Protein AF-A0A7V2RQJ9-F1 (afdb_monomer)

Solvent-accessible surface area (backbone atoms only — not comparable to full-atom values): 11603 Å² total; per-residue (Å²): 138,90,69,96,61,57,61,47,63,48,50,45,64,49,68,48,85,66,58,67,57,58,38,50,53,50,49,52,52,30,58,76,58,68,55,86,68,80,63,51,44,87,57,72,57,61,78,51,40,66,42,52,45,52,54,51,51,48,53,75,72,40,86,60,47,27,42,38,31,40,38,39,58,49,56,92,92,55,77,79,72,51,73,67,53,50,51,51,54,48,48,50,52,52,35,50,60,31,70,80,32,94,54,46,85,68,51,63,70,45,82,37,66,54,87,44,100,80,36,76,52,69,69,54,45,51,54,38,28,79,66,50,73,25,42,74,41,69,40,64,53,85,81,32,56,61,60,21,48,31,41,33,53,30,39,33,40,45,42,61,70,69,69,75,73,78,54,64,43,52,50,55,48,35,49,47,52,24,60,74,70,72,36,100,60,70,68,82,33,70,79,76,69,65,39,32,51,29,77,47,105

Structure (mmCIF, N/CA/C/O backbone):
data_AF-A0A7V2RQJ9-F1
#
_entry.id   AF-A0A7V2RQJ9-F1
#
loop_
_atom_site.group_PDB
_atom_site.id
_atom_site.type_symbol
_atom_site.label_atom_id
_atom_site.label_alt_id
_atom_site.label_comp_id
_atom_site.label_asym_id
_atom_site.label_entity_id
_atom_site.label_seq_id
_atom_site.pdbx_PDB_ins_code
_atom_site.Cartn_x
_atom_site.Cartn_y
_atom_site.Cartn_z
_atom_site.occupancy
_atom_site.B_iso_or_equiv
_atom_site.auth_seq_id
_atom_site.auth_comp_id
_atom_site.auth_asym_id
_atom_site.auth_atom_id
_atom_site.pdbx_PDB_model_num
ATOM 1 N N . MET A 1 1 ? 8.210 12.865 8.024 1.00 31.44 1 MET A N 1
ATOM 2 C CA . MET A 1 1 ? 8.355 13.421 9.386 1.00 31.44 1 MET A CA 1
ATOM 3 C C . MET A 1 1 ? 8.456 12.249 10.336 1.00 31.44 1 MET A C 1
ATOM 5 O O . MET A 1 1 ? 7.491 11.505 10.433 1.00 31.44 1 MET A O 1
ATOM 9 N N . TYR A 1 2 ? 9.627 12.045 10.933 1.00 35.34 2 TYR A N 1
ATOM 10 C CA . TYR A 1 2 ? 9.862 11.001 11.927 1.00 35.34 2 TYR A CA 1
ATOM 11 C C . TYR A 1 2 ? 9.973 11.675 13.292 1.00 35.34 2 TYR A C 1
ATOM 13 O O . TYR A 1 2 ? 10.980 12.313 13.578 1.00 35.34 2 TYR A O 1
ATOM 21 N N . GLY A 1 3 ? 8.917 11.568 14.090 1.00 37.75 3 GLY A N 1
ATOM 22 C CA . GLY A 1 3 ? 8.965 11.736 15.540 1.00 37.75 3 GLY A CA 1
ATOM 23 C C . GLY A 1 3 ? 8.676 10.374 16.159 1.00 37.75 3 GLY A C 1
ATOM 24 O O . GLY A 1 3 ? 7.897 9.642 15.563 1.00 37.75 3 GLY A O 1
ATOM 25 N N . GLU A 1 4 ? 9.370 10.031 17.248 1.00 49.97 4 GLU A N 1
ATOM 26 C CA . GLU A 1 4 ? 9.067 9.030 18.303 1.00 49.97 4 GLU A CA 1
ATOM 27 C C . GLU A 1 4 ? 8.329 7.714 17.959 1.00 49.97 4 GLU A C 1
ATOM 29 O O . GLU A 1 4 ? 7.813 7.023 18.838 1.00 49.97 4 GLU A O 1
ATOM 34 N N . ASP A 1 5 ? 8.283 7.310 16.696 1.00 54.50 5 ASP A N 1
ATOM 35 C CA . ASP A 1 5 ? 7.493 6.173 16.263 1.00 54.50 5 ASP A CA 1
ATOM 36 C C . ASP A 1 5 ? 8.223 4.877 16.627 1.00 54.50 5 ASP A C 1
ATOM 38 O O . ASP A 1 5 ? 9.270 4.535 16.070 1.00 54.50 5 ASP A O 1
ATOM 42 N N . LYS A 1 6 ? 7.628 4.123 17.559 1.00 66.00 6 LYS A N 1
ATOM 43 C CA . LYS A 1 6 ? 8.101 2.808 18.043 1.00 66.00 6 LYS A CA 1
ATOM 44 C C . LYS A 1 6 ? 8.183 1.745 16.932 1.00 66.00 6 LYS A C 1
ATOM 46 O O . LYS A 1 6 ? 8.753 0.668 17.122 1.00 66.00 6 LYS A O 1
ATOM 51 N N . VAL A 1 7 ? 7.551 2.009 15.787 1.00 74.25 7 VAL A N 1
ATOM 52 C CA . VAL A 1 7 ? 7.407 1.071 14.673 1.00 74.25 7 VAL A CA 1
ATOM 53 C C . VAL A 1 7 ? 7.456 1.807 13.338 1.00 74.25 7 VAL A C 1
ATOM 55 O O . VAL A 1 7 ? 6.720 2.766 13.109 1.00 74.25 7 VAL A O 1
ATOM 58 N N . PHE A 1 8 ? 8.265 1.279 12.427 1.00 75.50 8 PHE A N 1
ATOM 59 C CA . PHE A 1 8 ? 8.275 1.621 11.014 1.00 75.50 8 PHE A CA 1
ATOM 60 C C . PHE A 1 8 ? 7.691 0.456 10.207 1.00 75.50 8 PHE A C 1
ATOM 62 O O . PHE A 1 8 ? 7.966 -0.700 10.514 1.00 75.50 8 PHE A O 1
ATOM 69 N N . VAL A 1 9 ? 6.865 0.733 9.198 1.00 79.94 9 VAL A N 1
ATOM 70 C CA . VAL A 1 9 ? 6.273 -0.307 8.342 1.00 79.94 9 VAL A CA 1
ATOM 71 C C . VAL A 1 9 ? 6.581 0.017 6.892 1.00 79.94 9 VAL A C 1
ATOM 73 O O . VAL A 1 9 ? 6.321 1.128 6.431 1.00 79.94 9 VAL A O 1
ATOM 76 N N . LEU A 1 10 ? 7.122 -0.968 6.187 1.00 80.75 10 LEU A N 1
ATOM 77 C CA . LEU A 1 10 ? 7.231 -0.982 4.737 1.00 80.75 10 LEU A CA 1
ATOM 78 C C . LEU A 1 10 ? 6.117 -1.867 4.198 1.00 80.75 10 LEU A C 1
ATOM 80 O O . LEU A 1 10 ? 5.960 -2.981 4.680 1.00 80.75 10 LEU A O 1
ATOM 84 N N . GLY A 1 11 ? 5.337 -1.384 3.240 1.00 82.12 11 GLY A N 1
ATOM 85 C CA . GLY A 1 11 ? 4.300 -2.175 2.590 1.00 82.12 11 GLY A CA 1
ATOM 86 C C . GLY A 1 11 ? 4.438 -2.111 1.080 1.00 82.12 11 GLY A C 1
ATOM 87 O O . GLY A 1 11 ? 4.871 -1.100 0.525 1.00 82.12 11 GLY A O 1
ATOM 88 N N . PHE A 1 12 ? 4.082 -3.215 0.444 1.00 83.38 12 PHE A N 1
ATOM 89 C CA . PHE A 1 12 ? 4.303 -3.498 -0.961 1.00 83.38 12 PHE A CA 1
ATOM 90 C C . PHE A 1 12 ? 3.032 -4.132 -1.498 1.00 83.38 12 PHE A C 1
ATOM 92 O O . PHE A 1 12 ? 2.553 -5.120 -0.950 1.00 83.38 12 PHE A O 1
ATOM 99 N N . LEU A 1 13 ? 2.480 -3.540 -2.549 1.00 87.62 13 LEU A N 1
ATOM 100 C CA . LEU A 1 13 ? 1.378 -4.121 -3.296 1.00 87.62 13 LEU A CA 1
ATOM 101 C C . LEU A 1 13 ? 1.958 -4.627 -4.613 1.00 87.62 13 LEU A C 1
ATOM 103 O O . LEU A 1 13 ? 2.399 -3.827 -5.436 1.00 87.62 13 LEU A O 1
ATOM 107 N N . ILE A 1 14 ? 2.017 -5.943 -4.763 1.00 85.31 14 ILE A N 1
ATOM 108 C CA . ILE A 1 14 ? 2.375 -6.606 -6.011 1.00 85.31 14 ILE A CA 1
ATOM 109 C C . ILE A 1 14 ? 1.089 -6.716 -6.821 1.00 85.31 14 ILE A C 1
ATOM 111 O O . ILE A 1 14 ? 0.042 -7.087 -6.288 1.00 85.31 14 ILE A O 1
ATOM 115 N N . VAL A 1 15 ? 1.178 -6.338 -8.089 1.00 87.44 15 VAL A N 1
ATOM 116 C CA . VAL A 1 15 ? 0.041 -6.243 -8.997 1.00 87.44 15 VAL A CA 1
ATOM 117 C C . VAL A 1 15 ? 0.394 -7.027 -10.245 1.00 87.44 15 VAL A C 1
ATOM 119 O O . VAL A 1 15 ? 1.378 -6.713 -10.917 1.00 87.44 15 VAL A O 1
ATOM 122 N N . GLU A 1 16 ? -0.383 -8.060 -10.532 1.00 84.75 16 GLU A N 1
ATOM 123 C CA . GLU A 1 16 ? -0.264 -8.812 -11.772 1.00 84.75 16 GLU A CA 1
ATOM 124 C C . GLU A 1 16 ? -0.772 -7.978 -12.953 1.00 84.75 16 GLU A C 1
ATOM 126 O O . GLU A 1 16 ? -1.621 -7.095 -12.823 1.00 84.75 16 GLU A O 1
ATOM 131 N N . SER A 1 17 ? -0.203 -8.220 -14.132 1.00 80.25 17 SER A N 1
ATOM 132 C CA . SER A 1 17 ? -0.616 -7.502 -15.338 1.00 80.25 17 SER A CA 1
ATOM 133 C C . SER A 1 17 ? -1.997 -7.975 -15.818 1.00 80.25 17 SER A C 1
ATOM 135 O O . SER A 1 17 ? -2.273 -9.173 -15.753 1.00 80.25 17 SER A O 1
ATOM 137 N N . PRO A 1 18 ? -2.842 -7.080 -16.373 1.00 88.75 18 PRO A N 1
ATOM 138 C CA . PRO A 1 18 ? -2.558 -5.673 -16.683 1.00 88.75 18 PRO A CA 1
ATOM 139 C C . PRO A 1 18 ? -2.850 -4.705 -15.520 1.00 88.75 18 PRO A C 1
ATOM 141 O O . PRO A 1 18 ? -3.970 -4.625 -15.009 1.00 88.75 18 PRO A O 1
ATOM 144 N N . VAL A 1 19 ? -1.857 -3.881 -15.170 1.00 89.50 19 VAL A N 1
ATOM 145 C CA . VAL A 1 19 ? -1.925 -2.905 -14.064 1.00 89.50 19 VAL A CA 1
ATOM 146 C C . VAL A 1 19 ? -3.009 -1.845 -14.305 1.00 89.50 19 VAL A C 1
ATOM 148 O O . VAL A 1 19 ? -3.707 -1.426 -13.378 1.00 89.50 19 VAL A O 1
ATOM 151 N N . GLU A 1 20 ? -3.207 -1.442 -15.561 1.00 93.62 20 GLU A N 1
ATOM 152 C CA . GLU A 1 20 ? -4.151 -0.399 -15.974 1.00 93.62 20 GLU A CA 1
ATOM 153 C C . GLU A 1 20 ? -5.601 -0.775 -15.672 1.00 93.62 20 GLU A C 1
ATOM 155 O O . GLU A 1 20 ? -6.430 0.106 -15.429 1.00 93.62 20 GLU A O 1
ATOM 160 N N . LYS A 1 21 ? -5.919 -2.075 -15.676 1.00 94.56 21 LYS A N 1
ATOM 161 C CA . LYS A 1 21 ? -7.246 -2.561 -15.295 1.00 94.56 21 LYS A CA 1
ATOM 162 C C . LYS A 1 21 ? -7.522 -2.222 -13.833 1.00 94.56 21 LYS A C 1
ATOM 164 O O . LYS A 1 21 ? -8.539 -1.603 -13.535 1.00 94.56 21 LYS A O 1
ATOM 169 N N . HIS A 1 22 ? -6.589 -2.540 -12.935 1.00 94.62 22 HIS A N 1
ATOM 170 C CA . HIS A 1 22 ? -6.784 -2.284 -11.512 1.00 94.62 22 HIS A CA 1
ATOM 171 C C . HIS A 1 22 ? -6.825 -0.786 -11.177 1.00 94.62 22 HIS A C 1
ATOM 173 O O . HIS A 1 22 ? -7.576 -0.375 -10.292 1.00 94.62 22 HIS A O 1
ATOM 179 N N . GLU A 1 23 ? -6.066 0.041 -11.901 1.00 95.38 23 GLU A N 1
ATOM 180 C CA . GLU A 1 23 ? -6.167 1.501 -11.788 1.00 95.38 23 GLU A CA 1
ATOM 181 C C . GLU A 1 23 ? -7.556 2.019 -12.191 1.00 95.38 23 GLU A C 1
ATOM 183 O O . GLU A 1 23 ? -8.137 2.839 -11.472 1.00 95.38 23 GLU A O 1
ATOM 188 N N . LYS A 1 24 ? -8.113 1.521 -13.305 1.00 96.06 24 LYS A N 1
ATOM 189 C CA . LYS A 1 24 ? -9.459 1.884 -13.779 1.00 96.06 24 LYS A CA 1
ATOM 190 C C . LYS A 1 24 ? -10.551 1.440 -12.811 1.00 96.06 24 LYS A C 1
ATOM 192 O O . LYS A 1 24 ? -11.420 2.244 -12.482 1.00 96.06 24 LYS A O 1
ATOM 197 N N . ASP A 1 25 ? -10.480 0.211 -12.311 1.00 96.38 25 ASP A N 1
ATOM 198 C CA . ASP A 1 25 ? -11.477 -0.329 -11.382 1.00 96.38 25 ASP A CA 1
ATOM 199 C C . ASP A 1 25 ? -11.505 0.479 -10.073 1.00 96.38 25 ASP A C 1
ATOM 201 O O . ASP A 1 25 ? -12.566 0.908 -9.613 1.00 96.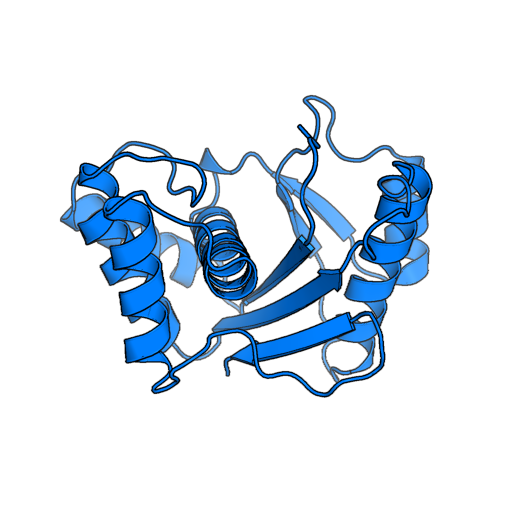38 25 ASP A O 1
ATOM 205 N N . LEU A 1 26 ? -10.336 0.808 -9.512 1.00 96.12 26 LEU A N 1
ATOM 206 C CA . LEU A 1 26 ? -10.248 1.671 -8.329 1.00 96.12 26 LEU A CA 1
ATOM 207 C C . LEU A 1 26 ? -10.727 3.106 -8.601 1.00 96.12 26 LEU A C 1
ATOM 209 O O . LEU A 1 26 ? -11.340 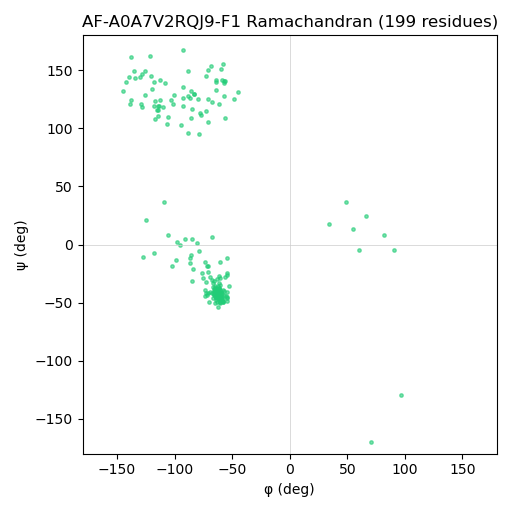3.723 -7.723 1.00 96.12 26 LEU A O 1
ATOM 213 N N . ALA A 1 27 ? -10.482 3.646 -9.798 1.00 95.75 27 ALA A N 1
ATOM 214 C CA . ALA A 1 27 ? -11.012 4.947 -10.204 1.00 95.75 27 ALA A CA 1
ATOM 215 C C . ALA A 1 27 ? -12.548 4.930 -10.324 1.00 95.75 27 ALA A C 1
ATOM 217 O O . ALA A 1 27 ? -13.206 5.878 -9.894 1.00 95.75 27 ALA A O 1
ATOM 218 N N . GLN A 1 28 ? -13.135 3.844 -10.831 1.00 96.69 28 GLN A N 1
ATOM 219 C CA . GLN A 1 28 ? -14.587 3.679 -10.913 1.00 96.69 28 GLN A CA 1
ATOM 220 C C . GLN A 1 28 ? -15.226 3.593 -9.521 1.00 96.69 28 GLN A C 1
ATOM 222 O O . GLN A 1 28 ? -16.230 4.261 -9.246 1.00 96.69 28 GLN A O 1
ATOM 227 N N . ILE A 1 29 ? -14.614 2.834 -8.605 1.00 96.38 29 ILE A N 1
ATOM 228 C CA . ILE A 1 29 ? -15.039 2.775 -7.200 1.00 96.38 29 ILE A CA 1
ATOM 229 C C . ILE A 1 29 ? -14.996 4.181 -6.592 1.00 96.38 29 ILE A C 1
ATOM 231 O O . ILE A 1 29 ? -15.978 4.642 -6.016 1.00 96.38 29 ILE A O 1
ATOM 235 N N . ARG A 1 30 ? -13.890 4.912 -6.766 1.00 94.88 30 ARG A N 1
ATOM 236 C CA . ARG A 1 30 ? -13.752 6.290 -6.274 1.00 94.88 30 ARG A CA 1
ATOM 237 C C . ARG A 1 30 ? -14.878 7.202 -6.762 1.00 94.88 30 ARG A C 1
ATOM 239 O O . ARG A 1 30 ? -15.435 7.950 -5.956 1.00 94.88 30 ARG A O 1
ATOM 246 N N . SER A 1 31 ? -15.198 7.138 -8.054 1.00 94.31 31 SER A N 1
ATOM 247 C CA . SER A 1 31 ? -16.273 7.922 -8.671 1.00 94.31 31 SER A CA 1
ATOM 248 C C . SER A 1 31 ? -17.639 7.585 -8.075 1.00 94.31 31 SER A C 1
ATOM 250 O O . SER A 1 31 ? -18.399 8.496 -7.758 1.00 94.31 31 SER A O 1
ATOM 252 N N . THR A 1 32 ? -17.909 6.302 -7.816 1.00 96.38 32 THR A N 1
ATOM 253 C CA . THR A 1 32 ? -19.145 5.827 -7.161 1.00 96.38 32 THR A CA 1
ATOM 254 C C . THR A 1 32 ? -19.342 6.469 -5.784 1.00 96.38 32 THR A C 1
ATOM 256 O O . THR A 1 32 ? -20.448 6.864 -5.429 1.00 96.38 32 THR A O 1
ATOM 259 N N . TYR A 1 33 ? -18.259 6.637 -5.020 1.00 94.38 33 TYR A N 1
ATOM 260 C CA . TYR A 1 33 ? -18.289 7.279 -3.700 1.00 94.38 33 TYR A CA 1
ATOM 261 C C . TYR A 1 33 ? -18.039 8.798 -3.737 1.00 94.38 33 TYR A C 1
ATOM 263 O O . TYR A 1 33 ? -17.937 9.419 -2.679 1.00 94.38 33 TYR A O 1
ATOM 271 N N . ASN A 1 34 ? -17.919 9.405 -4.927 1.00 93.06 34 ASN A N 1
ATOM 272 C CA . ASN A 1 34 ? -17.646 10.832 -5.149 1.00 93.06 34 ASN A CA 1
ATOM 273 C C . ASN A 1 34 ? -16.466 11.383 -4.312 1.00 93.06 34 ASN A C 1
ATOM 275 O O . ASN A 1 34 ? -16.483 12.522 -3.836 1.00 93.06 34 ASN A O 1
ATOM 279 N N . TYR A 1 35 ? -15.421 10.574 -4.107 1.00 91.62 35 TYR A N 1
ATOM 280 C CA . TYR A 1 35 ? -14.278 10.959 -3.275 1.00 91.62 35 TYR A CA 1
ATOM 281 C C . TYR A 1 35 ? -13.141 11.562 -4.110 1.00 91.62 35 TYR A C 1
ATOM 283 O O . TYR A 1 35 ? -12.360 10.863 -4.760 1.00 91.62 35 TYR A O 1
ATOM 291 N N . ARG A 1 36 ? -13.017 12.891 -4.072 1.00 87.94 36 ARG A N 1
ATOM 292 C CA . ARG A 1 36 ? -12.098 13.647 -4.947 1.00 87.94 36 ARG A CA 1
ATOM 293 C C . ARG A 1 36 ? -10.675 13.794 -4.415 1.00 87.94 36 ARG A C 1
ATOM 295 O O . ARG A 1 36 ? -9.780 14.164 -5.166 1.00 87.94 36 ARG A O 1
ATOM 302 N N . THR A 1 37 ? -10.453 13.548 -3.128 1.00 89.69 37 THR A N 1
ATOM 303 C CA . THR A 1 37 ? -9.151 13.807 -2.496 1.00 89.69 37 THR A CA 1
ATOM 304 C C . THR A 1 37 ? -8.261 12.564 -2.530 1.00 89.69 37 THR A C 1
ATOM 306 O O . THR A 1 37 ? -8.710 11.460 -2.834 1.00 89.69 37 THR A O 1
ATOM 309 N N . GLN A 1 38 ? -6.972 12.701 -2.230 1.00 90.25 38 GLN A N 1
ATOM 310 C CA . GLN A 1 38 ? -6.087 11.542 -2.163 1.00 90.25 38 GLN A CA 1
ATOM 311 C C . GLN A 1 38 ? -6.507 10.591 -1.024 1.00 90.25 38 GLN A C 1
ATOM 313 O O . GLN A 1 38 ? -6.711 10.995 0.124 1.00 90.25 38 GLN A O 1
ATOM 318 N N . LEU A 1 39 ? -6.584 9.296 -1.324 1.00 89.25 39 LEU A N 1
ATOM 319 C CA . LEU A 1 39 ? -6.707 8.244 -0.330 1.00 89.25 39 LEU A CA 1
ATOM 320 C C . LEU A 1 39 ? -5.340 8.016 0.315 1.00 89.25 39 LEU A C 1
ATOM 322 O O . LEU A 1 39 ? -4.376 7.564 -0.299 1.00 89.25 39 LEU A O 1
ATOM 326 N N . THR A 1 40 ? -5.257 8.384 1.586 1.00 88.31 40 THR A N 1
ATOM 327 C CA . THR A 1 40 ? -4.096 8.115 2.427 1.00 88.31 40 THR A CA 1
ATOM 328 C C . THR A 1 40 ? -4.549 7.705 3.814 1.00 88.31 40 THR A C 1
ATOM 330 O O . THR A 1 40 ? -5.530 8.231 4.365 1.00 88.31 40 THR A O 1
ATOM 333 N N . TYR A 1 41 ? -3.805 6.786 4.425 1.00 85.75 41 TYR A N 1
ATOM 334 C CA . TYR A 1 41 ? -4.062 6.405 5.806 1.00 85.75 41 TYR A CA 1
ATOM 335 C C . TYR A 1 41 ? -3.892 7.589 6.771 1.00 85.75 41 TYR A C 1
ATOM 337 O O . TYR A 1 41 ? -4.646 7.701 7.740 1.00 85.75 41 TYR A O 1
ATOM 345 N N . ARG A 1 42 ? -2.960 8.520 6.495 1.00 85.12 42 ARG A N 1
ATOM 346 C CA . ARG A 1 42 ? -2.657 9.650 7.394 1.00 85.12 42 ARG A CA 1
ATOM 347 C C . ARG A 1 42 ? -3.863 10.556 7.634 1.00 85.12 42 ARG A C 1
ATOM 349 O O . ARG A 1 42 ? -4.011 11.041 8.758 1.00 85.12 42 ARG A O 1
ATOM 356 N N . SER A 1 43 ? -4.707 10.740 6.618 1.00 86.31 43 SER A N 1
ATOM 357 C CA . SER A 1 43 ? -5.903 11.585 6.682 1.00 86.31 43 SER A CA 1
ATOM 358 C C . SER A 1 43 ? -6.840 11.142 7.815 1.00 86.31 43 SER A C 1
ATOM 360 O O . SER A 1 43 ? -7.006 9.947 8.061 1.00 86.31 43 SER A O 1
ATOM 362 N N . SER A 1 44 ? -7.449 12.085 8.523 1.00 88.19 44 SER A N 1
ATOM 363 C CA . SER A 1 44 ? -8.514 11.839 9.508 1.00 88.19 44 SER A CA 1
ATOM 364 C C . SER A 1 44 ? -9.915 12.060 8.931 1.00 88.19 44 SER A C 1
ATOM 366 O O . SER A 1 44 ? -10.894 11.924 9.663 1.00 88.19 44 SER A O 1
ATOM 368 N N . ASP A 1 45 ? -10.011 12.384 7.640 1.00 89.69 45 ASP A N 1
ATOM 369 C CA . ASP A 1 45 ? -11.270 12.656 6.955 1.00 89.69 45 ASP A CA 1
ATOM 370 C C . ASP A 1 45 ? -12.238 11.469 7.079 1.00 89.69 45 ASP A C 1
ATOM 372 O O . ASP A 1 45 ? -11.879 10.326 6.791 1.00 89.69 45 ASP A O 1
ATOM 376 N N . ARG A 1 46 ? -13.463 11.741 7.534 1.00 91.06 46 ARG A N 1
ATOM 377 C CA . ARG A 1 46 ? -14.537 10.746 7.641 1.00 91.06 46 ARG A CA 1
ATOM 378 C C . ARG A 1 46 ? -15.143 10.397 6.281 1.00 91.06 46 ARG A C 1
ATOM 380 O O . ARG A 1 46 ? -15.578 9.266 6.094 1.00 91.06 46 ARG A O 1
ATOM 387 N N . PHE A 1 47 ? -15.126 11.325 5.324 1.00 91.19 47 PHE A N 1
ATOM 388 C CA . PHE A 1 47 ? -15.691 11.122 3.987 1.00 91.19 47 PHE A CA 1
ATOM 389 C C . PHE A 1 47 ? -14.864 10.148 3.145 1.00 91.19 47 PHE A C 1
ATOM 391 O O . PHE A 1 47 ? -15.382 9.549 2.209 1.00 91.19 47 PHE A O 1
ATOM 398 N N . LYS A 1 48 ? -13.606 9.902 3.526 1.00 92.56 48 LYS A N 1
ATOM 399 C CA . LYS A 1 48 ? -12.774 8.867 2.903 1.00 92.56 48 LYS A CA 1
ATOM 400 C C . LYS A 1 48 ? -13.218 7.444 3.240 1.00 92.56 48 LYS A C 1
ATOM 402 O O . LYS A 1 48 ? -12.841 6.519 2.531 1.00 92.56 48 LYS A O 1
ATOM 407 N N . VAL A 1 49 ? -13.930 7.241 4.355 1.00 94.56 49 VAL A N 1
ATOM 408 C CA . VAL A 1 49 ? -14.164 5.903 4.927 1.00 94.56 49 VAL A CA 1
ATOM 409 C C . VAL A 1 49 ? -14.942 4.988 3.974 1.00 94.56 49 VAL A C 1
ATOM 411 O O . VAL A 1 49 ? -14.481 3.864 3.787 1.00 94.56 49 VAL A O 1
ATOM 414 N N . PRO A 1 50 ? -16.049 5.418 3.333 1.00 95.44 50 PRO A N 1
ATOM 415 C CA . PRO A 1 50 ? -16.770 4.570 2.382 1.00 95.44 50 PRO A CA 1
ATOM 416 C C . PRO A 1 50 ? -15.887 4.114 1.216 1.00 95.44 50 PRO A C 1
ATOM 418 O O . PRO A 1 50 ? -15.785 2.917 0.957 1.00 95.44 50 PRO A O 1
ATOM 421 N N . PHE A 1 51 ? -15.158 5.048 0.592 1.00 95.62 51 PHE A N 1
ATOM 422 C CA . PHE A 1 51 ? -14.226 4.725 -0.488 1.00 95.62 51 PHE A CA 1
ATOM 423 C C . PHE A 1 51 ? -13.107 3.784 -0.021 1.00 95.62 51 PHE A C 1
ATOM 425 O O . PHE A 1 51 ? -12.816 2.791 -0.681 1.00 95.62 51 PHE A O 1
ATOM 432 N N . ALA A 1 52 ? -12.503 4.060 1.138 1.00 96.06 52 ALA A N 1
ATOM 433 C CA . ALA A 1 52 ? -11.450 3.227 1.706 1.00 96.06 52 ALA A CA 1
ATOM 434 C C . ALA A 1 52 ? -11.931 1.789 1.946 1.00 96.06 52 ALA A C 1
ATOM 436 O O . ALA A 1 52 ? -11.210 0.849 1.629 1.00 96.06 52 ALA A O 1
ATOM 437 N N . LYS A 1 53 ? -13.148 1.608 2.474 1.00 95.88 53 LYS A N 1
ATOM 438 C CA . LYS A 1 53 ? -13.727 0.277 2.688 1.00 95.88 53 LYS A CA 1
ATOM 439 C C . LYS A 1 53 ? -13.947 -0.467 1.375 1.00 95.88 53 LYS A C 1
ATOM 441 O O . LYS A 1 53 ? -13.524 -1.611 1.272 1.00 95.88 53 LYS A O 1
ATOM 446 N N . ALA A 1 54 ? -14.516 0.192 0.369 1.00 96.31 54 ALA A N 1
ATOM 447 C CA . ALA A 1 54 ? -14.734 -0.416 -0.940 1.00 96.31 54 ALA A CA 1
ATOM 448 C C . ALA A 1 54 ? -13.420 -0.770 -1.655 1.00 96.31 54 ALA A C 1
ATOM 450 O O . ALA A 1 54 ? -13.310 -1.836 -2.252 1.00 96.31 54 ALA A O 1
ATOM 451 N N . ALA A 1 55 ? -12.392 0.076 -1.543 1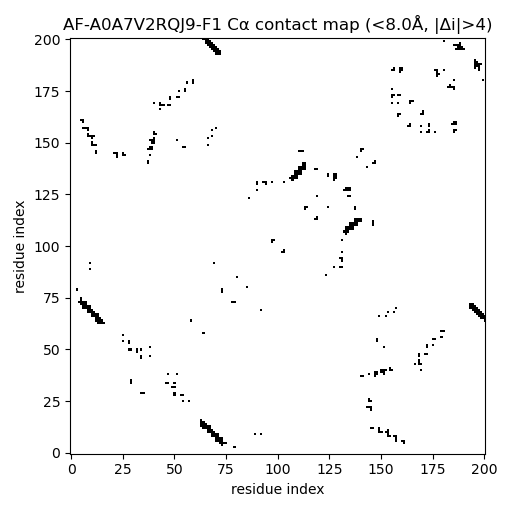.00 95.81 55 ALA A N 1
ATOM 452 C CA . ALA A 1 55 ? -11.063 -0.218 -2.078 1.00 95.81 55 ALA A CA 1
ATOM 453 C C . ALA A 1 55 ? -10.409 -1.426 -1.378 1.00 95.81 55 ALA A C 1
ATOM 455 O O . ALA A 1 55 ? -9.758 -2.239 -2.032 1.00 95.81 55 ALA A O 1
ATOM 456 N N . LEU A 1 56 ? -10.605 -1.574 -0.061 1.00 94.50 56 LEU A N 1
ATOM 457 C CA . LEU A 1 56 ? -10.166 -2.764 0.673 1.00 94.50 56 LEU A CA 1
ATOM 458 C C . LEU A 1 56 ? -10.958 -4.010 0.263 1.00 94.50 56 LEU A C 1
ATOM 460 O O . LEU A 1 56 ? -10.366 -5.062 0.079 1.00 94.50 56 LEU A O 1
ATOM 464 N N . GLU A 1 57 ? -12.274 -3.914 0.088 1.00 93.25 57 GLU A N 1
ATOM 465 C CA . GLU A 1 57 ? -13.080 -5.039 -0.404 1.00 93.25 57 GLU A CA 1
ATOM 466 C C . GLU A 1 57 ? -12.662 -5.479 -1.804 1.00 93.25 57 GLU A C 1
ATOM 468 O O . GLU A 1 57 ? -12.566 -6.676 -2.061 1.00 93.25 57 GLU A O 1
ATOM 473 N N . TYR A 1 58 ? -12.377 -4.522 -2.687 1.00 94.31 58 TYR A N 1
ATOM 474 C CA . TYR A 1 58 ? -11.821 -4.795 -4.004 1.00 94.31 58 TYR A CA 1
ATOM 475 C C . TYR A 1 58 ? -10.497 -5.556 -3.897 1.00 94.31 58 TYR A C 1
ATOM 477 O O . TYR A 1 58 ? -10.366 -6.608 -4.516 1.00 94.31 58 TYR A O 1
ATOM 485 N N . PHE A 1 59 ? -9.563 -5.094 -3.057 1.00 93.00 59 PHE A N 1
ATOM 486 C CA . PHE A 1 59 ? -8.311 -5.809 -2.787 1.00 93.00 59 PHE A CA 1
ATOM 487 C C . PHE A 1 59 ? -8.554 -7.253 -2.322 1.00 93.00 59 PHE A C 1
ATOM 489 O O . PHE A 1 59 ? -7.929 -8.174 -2.825 1.00 93.00 59 PHE A O 1
ATOM 496 N N . MET A 1 60 ? -9.500 -7.463 -1.405 1.00 87.88 60 MET A N 1
ATOM 497 C CA . MET A 1 60 ? -9.791 -8.789 -0.850 1.00 87.88 60 MET A CA 1
ATOM 498 C C . MET A 1 60 ? -10.447 -9.756 -1.851 1.00 87.88 60 MET A C 1
ATOM 500 O O . MET A 1 60 ? -10.317 -10.970 -1.696 1.00 87.88 60 MET A O 1
ATOM 504 N N . LYS A 1 61 ? -11.193 -9.234 -2.833 1.00 87.94 61 LYS A N 1
ATOM 505 C CA . LYS A 1 61 ? -11.971 -10.024 -3.806 1.00 87.94 61 LYS A CA 1
ATOM 506 C C . LYS A 1 61 ? -11.270 -10.209 -5.153 1.00 87.94 61 LYS A C 1
ATOM 508 O O . LYS A 1 61 ? -11.746 -11.004 -5.956 1.00 87.94 61 LYS A O 1
ATOM 513 N N . THR A 1 62 ? -10.206 -9.458 -5.419 1.00 86.88 62 THR A N 1
ATOM 514 C CA . THR A 1 62 ? -9.551 -9.423 -6.730 1.00 86.88 62 THR A CA 1
ATOM 515 C C . THR A 1 62 ? -8.297 -10.277 -6.718 1.00 86.88 62 THR A C 1
ATOM 517 O O . THR A 1 62 ? -7.373 -10.015 -5.950 1.00 86.88 62 THR A O 1
ATOM 520 N N . ASP A 1 63 ? -8.255 -11.272 -7.599 1.00 83.62 63 ASP A N 1
ATOM 521 C CA . ASP A 1 63 ? -7.045 -12.052 -7.842 1.00 83.62 63 ASP A CA 1
ATOM 522 C C . ASP A 1 63 ? -5.970 -11.192 -8.533 1.00 83.62 63 ASP A C 1
ATOM 524 O O . ASP A 1 63 ? -6.278 -10.199 -9.201 1.00 83.62 63 ASP A O 1
ATOM 528 N N . GLY A 1 64 ? -4.699 -11.550 -8.345 1.00 82.31 64 GLY A N 1
ATOM 529 C CA . GLY A 1 64 ? -3.559 -10.811 -8.898 1.00 82.31 64 GLY A CA 1
ATOM 530 C C . GLY A 1 64 ? -3.121 -9.584 -8.086 1.00 82.31 64 GLY A C 1
ATOM 531 O O . GLY A 1 64 ? -2.261 -8.826 -8.533 1.00 82.31 64 GLY A O 1
ATOM 532 N N . LEU A 1 65 ? -3.676 -9.379 -6.886 1.00 86.06 65 LEU A N 1
ATOM 533 C CA . LEU A 1 65 ? -3.214 -8.373 -5.927 1.00 86.06 65 LEU A CA 1
ATOM 534 C C . LEU A 1 65 ? -2.663 -9.049 -4.673 1.00 86.06 65 LEU A C 1
ATOM 536 O O . LEU A 1 65 ? -3.416 -9.637 -3.904 1.00 86.06 65 LEU A O 1
ATOM 540 N N . VAL A 1 66 ? -1.365 -8.880 -4.431 1.00 84.75 66 VAL A N 1
ATOM 541 C CA . VAL A 1 66 ? -0.685 -9.432 -3.252 1.00 84.75 66 VAL A CA 1
ATOM 542 C C . VAL A 1 66 ? -0.147 -8.294 -2.413 1.00 84.75 66 VAL A C 1
ATOM 544 O O . VAL A 1 66 ? 0.650 -7.484 -2.890 1.00 84.75 66 VAL A O 1
ATOM 547 N N . PHE A 1 67 ? -0.537 -8.224 -1.141 1.00 85.94 67 PHE A N 1
ATOM 548 C CA . PHE A 1 67 ? 0.060 -7.256 -0.226 1.00 85.94 67 PHE A CA 1
ATOM 549 C C . PHE A 1 67 ? 1.063 -7.932 0.693 1.00 85.94 67 PHE A C 1
ATOM 551 O O . PHE A 1 67 ? 0.725 -8.844 1.448 1.00 85.94 67 PHE A O 1
ATOM 558 N N . VAL A 1 68 ? 2.292 -7.425 0.682 1.00 80.12 68 VAL A N 1
ATOM 559 C CA . VAL A 1 68 ? 3.328 -7.823 1.626 1.00 80.12 68 VAL A CA 1
ATOM 560 C C . VAL A 1 68 ? 3.743 -6.622 2.453 1.00 80.12 68 VAL A C 1
ATOM 562 O O . VAL A 1 68 ? 3.876 -5.516 1.940 1.00 80.12 68 VAL A O 1
ATOM 565 N N . SER A 1 69 ? 3.976 -6.807 3.746 1.00 80.19 69 SER A N 1
ATOM 566 C CA . SER A 1 69 ? 4.565 -5.759 4.574 1.00 80.19 69 SER A CA 1
ATOM 567 C C . SER A 1 69 ? 5.654 -6.284 5.483 1.00 80.19 69 SER A C 1
ATOM 569 O O . SER A 1 69 ? 5.609 -7.428 5.921 1.00 80.19 69 SER A O 1
ATOM 571 N N . GLN A 1 70 ? 6.620 -5.416 5.767 1.00 77.62 70 GLN A N 1
ATOM 572 C CA . GLN A 1 70 ? 7.680 -5.629 6.729 1.00 77.62 70 GLN A CA 1
ATOM 573 C C . GLN A 1 70 ? 7.584 -4.595 7.848 1.00 77.62 70 GLN A C 1
ATOM 575 O O . GLN A 1 70 ? 7.720 -3.389 7.625 1.00 77.62 70 GLN A O 1
ATOM 580 N N . ILE A 1 71 ? 7.389 -5.073 9.072 1.00 77.31 71 ILE A N 1
ATOM 581 C CA . ILE A 1 71 ? 7.379 -4.239 10.276 1.00 77.31 71 ILE A CA 1
ATOM 582 C C . ILE A 1 71 ? 8.788 -4.211 10.869 1.00 77.31 71 ILE A C 1
ATOM 584 O O . ILE A 1 71 ? 9.350 -5.265 11.148 1.00 77.31 71 ILE A O 1
ATOM 588 N N . ILE A 1 72 ? 9.332 -3.016 11.092 1.00 74.25 72 ILE A N 1
ATOM 589 C CA . ILE A 1 72 ? 10.640 -2.759 11.696 1.00 74.25 72 ILE A CA 1
ATOM 590 C C . ILE A 1 72 ? 10.417 -2.060 13.041 1.00 74.25 72 ILE A C 1
ATOM 592 O O . ILE A 1 72 ? 9.983 -0.908 13.099 1.00 74.25 72 ILE A O 1
ATOM 596 N N . SER A 1 73 ? 10.702 -2.757 14.141 1.00 70.12 73 SER A N 1
ATOM 597 C CA . SER A 1 73 ? 10.586 -2.188 15.490 1.00 70.12 73 SER A CA 1
ATOM 598 C C . SER A 1 73 ? 11.834 -1.394 15.875 1.00 70.12 73 SER A C 1
ATOM 600 O O . SER A 1 73 ? 12.955 -1.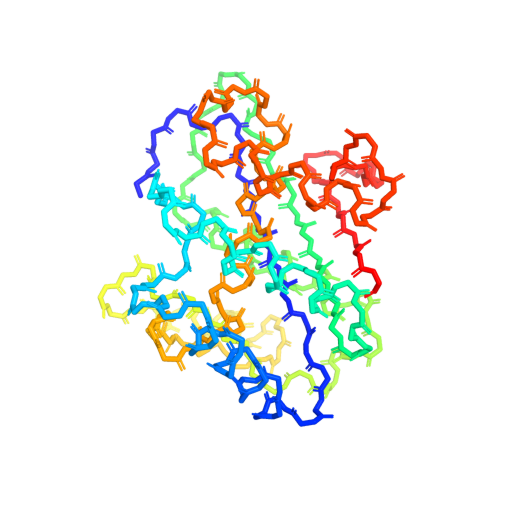909 15.823 1.00 70.12 73 SER A O 1
ATOM 602 N N . THR A 1 74 ? 11.643 -0.160 16.342 1.00 65.25 74 THR A N 1
ATOM 603 C CA . THR A 1 74 ? 12.686 0.597 17.039 1.00 65.25 74 THR A CA 1
ATOM 604 C C . THR A 1 74 ? 12.624 0.187 18.513 1.00 65.25 74 THR A C 1
ATOM 606 O O . THR A 1 74 ? 11.647 0.439 19.216 1.00 65.25 74 THR A O 1
ATOM 609 N N . LYS A 1 75 ? 13.624 -0.563 18.996 1.00 53.97 75 LYS A N 1
ATOM 610 C CA . LYS A 1 75 ? 13.688 -0.940 20.420 1.00 53.97 75 LYS A CA 1
ATOM 611 C C . LYS A 1 75 ? 13.681 0.343 21.275 1.00 53.97 75 LYS A C 1
ATOM 613 O O . LYS A 1 75 ? 14.374 1.303 20.936 1.00 53.97 75 LYS A O 1
ATOM 618 N N . LYS A 1 76 ? 12.936 0.345 22.390 1.00 47.09 76 LYS A N 1
ATOM 619 C CA . LYS A 1 76 ? 12.948 1.430 23.395 1.00 47.09 76 LYS A CA 1
ATOM 620 C C . LYS A 1 76 ? 14.404 1.770 23.756 1.00 47.09 76 LYS A C 1
ATOM 622 O O . LYS A 1 76 ? 15.162 0.869 24.098 1.00 47.09 76 LYS A O 1
ATOM 627 N N . GLY A 1 77 ? 14.791 3.041 23.636 1.00 48.41 77 GLY A N 1
ATOM 628 C CA . GLY A 1 77 ? 16.154 3.518 23.917 1.00 48.41 77 GLY A CA 1
ATOM 629 C C . GLY A 1 77 ? 17.122 3.523 22.725 1.00 48.41 77 GLY A C 1
ATOM 630 O O . GLY A 1 77 ? 18.229 4.038 22.852 1.00 48.41 77 GLY A O 1
ATOM 631 N N . HIS A 1 78 ? 16.728 3.018 21.552 1.00 52.28 78 HIS A N 1
ATOM 632 C CA . HIS A 1 78 ? 17.535 3.160 20.338 1.00 52.28 78 HIS A CA 1
ATOM 633 C C . HIS A 1 78 ? 17.121 4.405 19.547 1.00 52.28 78 HIS A C 1
ATOM 635 O O . HIS A 1 78 ? 15.935 4.655 19.338 1.00 52.28 78 HIS A O 1
ATOM 641 N N . LYS A 1 79 ? 18.114 5.170 19.077 1.00 56.75 79 LYS A N 1
ATOM 642 C CA . LYS A 1 79 ? 17.900 6.307 18.173 1.00 56.75 79 LYS A CA 1
ATOM 643 C C . LYS A 1 79 ? 17.204 5.828 16.895 1.00 56.75 79 LYS A C 1
ATOM 645 O O . LYS A 1 79 ? 17.524 4.752 16.383 1.00 56.75 79 LYS A O 1
ATOM 650 N N . THR A 1 80 ? 16.283 6.639 16.373 1.00 57.91 80 THR A N 1
ATOM 651 C CA . THR A 1 80 ? 15.706 6.466 15.033 1.00 57.91 80 THR A CA 1
ATOM 652 C C . THR A 1 80 ? 16.830 6.157 14.034 1.00 57.91 80 THR A C 1
ATOM 654 O O . THR A 1 80 ? 17.842 6.865 14.056 1.00 57.91 80 THR A O 1
ATOM 657 N N . PRO A 1 81 ? 16.705 5.124 13.177 1.00 62.50 81 PRO A N 1
ATOM 658 C CA . PRO A 1 81 ? 17.754 4.793 12.219 1.00 62.50 81 PRO A CA 1
ATOM 659 C C . PRO A 1 81 ? 18.078 6.005 11.343 1.00 62.50 81 PRO A C 1
ATOM 661 O O . PRO A 1 81 ? 17.166 6.732 10.934 1.00 62.50 81 PRO A O 1
ATOM 664 N N . SER A 1 82 ? 19.363 6.219 11.043 1.00 70.00 82 SER A N 1
ATOM 665 C CA . SER A 1 82 ? 19.781 7.287 10.130 1.00 70.00 82 SER A CA 1
ATOM 666 C C . SER A 1 82 ? 19.111 7.117 8.764 1.00 70.00 82 SER A C 1
ATOM 668 O O . SER A 1 82 ? 18.770 6.000 8.370 1.00 70.00 82 SER A O 1
ATOM 670 N N . SER A 1 83 ? 18.953 8.201 8.001 1.00 70.75 83 SER A N 1
ATOM 671 C CA . SER A 1 83 ? 18.380 8.137 6.646 1.00 70.75 83 SER A CA 1
ATOM 672 C C . SER A 1 83 ? 19.090 7.107 5.759 1.00 70.75 83 SER A C 1
ATOM 674 O O . SER A 1 83 ? 18.445 6.405 4.985 1.00 70.75 83 SER A O 1
ATOM 676 N N . TYR A 1 84 ? 20.407 6.967 5.927 1.00 73.31 84 TYR A N 1
ATOM 677 C CA . TYR A 1 84 ? 21.217 5.963 5.242 1.00 73.31 84 TYR A CA 1
ATOM 678 C C . TYR A 1 84 ? 20.872 4.529 5.670 1.00 73.31 84 TYR A C 1
ATOM 680 O O . TYR A 1 84 ? 20.676 3.663 4.819 1.00 73.31 84 TYR A O 1
ATOM 688 N N . GLN A 1 85 ? 20.730 4.271 6.975 1.00 73.88 85 GLN A N 1
ATOM 689 C CA . GLN A 1 85 ? 20.316 2.953 7.460 1.00 73.88 85 GLN A CA 1
ATOM 690 C C . GLN A 1 85 ? 18.900 2.605 6.985 1.00 73.88 85 GLN A C 1
ATOM 692 O O . GLN A 1 85 ? 18.666 1.492 6.536 1.00 73.88 85 GLN A O 1
ATOM 697 N N . GLN A 1 86 ? 17.978 3.573 6.972 1.00 73.56 86 GLN A N 1
ATOM 698 C CA . GLN A 1 86 ? 16.628 3.365 6.435 1.00 73.56 86 GLN A CA 1
ATOM 699 C C . GLN A 1 86 ? 16.640 3.003 4.946 1.00 73.56 86 GLN A C 1
ATOM 701 O O . GLN A 1 86 ? 15.822 2.203 4.501 1.00 73.56 86 GLN A O 1
ATOM 706 N N .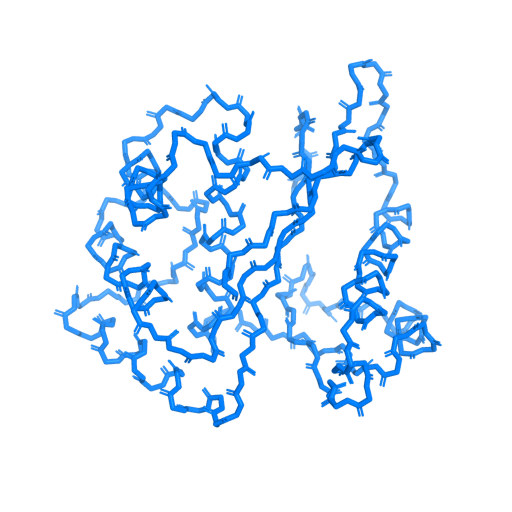 GLN A 1 87 ? 17.535 3.605 4.160 1.00 77.88 87 GLN A N 1
ATOM 707 C CA . GLN A 1 87 ? 17.711 3.257 2.750 1.00 77.88 87 GLN A CA 1
ATOM 708 C C . GLN A 1 87 ? 18.240 1.827 2.589 1.00 77.88 87 GLN A C 1
ATOM 710 O O . GLN A 1 87 ? 17.716 1.084 1.760 1.00 77.88 87 GLN A O 1
ATOM 715 N N . LYS A 1 88 ? 19.215 1.413 3.408 1.00 78.56 88 LYS A N 1
ATOM 716 C CA . LYS A 1 88 ? 19.701 0.025 3.431 1.00 78.56 88 LYS A CA 1
ATOM 717 C C . LYS A 1 88 ? 18.603 -0.964 3.809 1.00 78.56 88 LYS A C 1
ATOM 719 O O . LYS A 1 88 ? 18.389 -1.921 3.073 1.00 78.56 88 LYS A O 1
ATOM 724 N N . ASP A 1 89 ? 17.872 -0.693 4.887 1.00 76.25 89 ASP A N 1
ATOM 725 C CA . ASP A 1 89 ? 16.784 -1.551 5.364 1.00 76.25 89 ASP A CA 1
ATOM 726 C C . ASP A 1 89 ? 15.671 -1.675 4.310 1.00 76.25 89 ASP A C 1
ATOM 728 O O . ASP A 1 89 ? 15.110 -2.753 4.125 1.00 76.25 89 ASP A O 1
ATOM 732 N N . LYS A 1 90 ? 15.373 -0.586 3.579 1.00 78.00 90 LYS A N 1
ATOM 733 C CA . LYS A 1 90 ? 14.449 -0.604 2.435 1.00 78.00 90 LYS A CA 1
ATOM 734 C C . LYS A 1 90 ? 14.962 -1.516 1.327 1.00 78.00 90 LYS A C 1
ATOM 736 O O . LYS A 1 90 ? 14.223 -2.400 0.912 1.00 78.00 90 LYS A O 1
ATOM 741 N N . ILE A 1 91 ? 16.196 -1.320 0.853 1.00 80.31 91 ILE A N 1
ATOM 742 C CA . ILE A 1 91 ? 16.787 -2.153 -0.209 1.00 80.31 91 ILE A CA 1
ATOM 743 C C . ILE A 1 91 ? 16.778 -3.628 0.198 1.00 80.31 91 ILE A C 1
ATOM 745 O O . ILE A 1 91 ? 16.414 -4.474 -0.608 1.00 80.31 91 ILE A O 1
ATOM 749 N N . GLU A 1 92 ? 17.138 -3.941 1.442 1.00 79.06 92 GLU A N 1
ATOM 750 C CA . GLU A 1 92 ? 17.120 -5.310 1.956 1.00 79.06 92 GLU A CA 1
ATOM 751 C C . GLU A 1 92 ? 15.699 -5.894 1.999 1.00 79.06 92 GLU A C 1
ATOM 753 O O . GLU A 1 92 ? 15.497 -7.034 1.596 1.00 79.06 92 GLU A O 1
ATOM 758 N N . ALA A 1 93 ? 14.700 -5.110 2.420 1.00 75.69 93 ALA A N 1
ATOM 759 C CA . ALA A 1 93 ? 13.300 -5.532 2.379 1.00 75.69 93 ALA A CA 1
ATOM 760 C C . ALA A 1 93 ? 12.853 -5.861 0.946 1.00 75.69 93 ALA A C 1
ATOM 762 O O . ALA A 1 93 ? 12.283 -6.923 0.713 1.00 75.69 93 ALA A O 1
ATOM 763 N N . TYR A 1 94 ? 13.176 -4.997 -0.022 1.00 77.88 94 TYR A N 1
ATOM 764 C CA . TYR A 1 94 ? 12.909 -5.254 -1.439 1.00 77.88 94 TYR A CA 1
ATOM 765 C C . TYR A 1 94 ? 13.638 -6.502 -1.948 1.00 77.88 94 TYR A C 1
ATOM 767 O O . TYR A 1 94 ? 13.027 -7.322 -2.623 1.00 77.88 94 TYR A O 1
ATOM 775 N N . LYS A 1 95 ? 14.914 -6.694 -1.588 1.00 77.38 95 LYS A N 1
ATOM 776 C CA . LYS A 1 95 ? 15.669 -7.904 -1.944 1.00 77.38 95 LYS A CA 1
ATOM 777 C C . LYS A 1 95 ? 15.012 -9.170 -1.419 1.00 77.38 95 LYS A C 1
ATOM 779 O O . LYS A 1 95 ? 14.916 -10.124 -2.171 1.00 77.38 95 LYS A O 1
ATOM 784 N N . ASN A 1 96 ? 14.573 -9.181 -0.163 1.00 73.62 96 ASN A N 1
ATOM 785 C CA . ASN A 1 96 ? 13.929 -10.357 0.420 1.00 73.62 96 ASN A CA 1
ATOM 786 C C . ASN A 1 96 ? 12.595 -10.651 -0.275 1.00 73.62 96 ASN A C 1
ATOM 788 O O . ASN A 1 96 ? 12.312 -11.794 -0.600 1.00 73.62 96 ASN A O 1
ATOM 792 N N . LEU A 1 97 ? 11.815 -9.611 -0.581 1.00 69.69 97 LEU A N 1
ATOM 793 C CA . LEU A 1 97 ? 10.550 -9.755 -1.306 1.00 69.69 97 LEU A CA 1
ATOM 794 C C . LEU A 1 97 ? 10.728 -10.306 -2.713 1.00 69.69 97 LEU A C 1
ATOM 796 O O . LEU A 1 97 ? 9.943 -11.145 -3.140 1.00 69.69 97 LEU A O 1
ATOM 800 N N . PHE A 1 98 ? 11.742 -9.825 -3.429 1.00 71.19 98 PHE A N 1
ATOM 801 C CA . PHE A 1 98 ? 12.040 -10.319 -4.765 1.00 71.19 98 PHE A CA 1
ATOM 802 C C . PHE A 1 98 ? 12.669 -11.711 -4.692 1.00 71.19 98 PHE A C 1
ATOM 804 O O . PHE A 1 98 ? 12.234 -12.598 -5.411 1.00 71.19 98 PHE A O 1
ATOM 811 N N . GLY A 1 99 ? 13.625 -11.928 -3.789 1.00 61.34 99 GLY A N 1
ATOM 812 C CA . GLY A 1 99 ? 14.366 -13.180 -3.628 1.00 61.34 99 GLY A CA 1
ATOM 813 C C . GLY A 1 99 ? 13.526 -14.373 -3.169 1.00 61.34 99 GLY A C 1
ATOM 814 O O . GLY A 1 99 ? 13.816 -15.486 -3.588 1.00 61.34 99 GLY A O 1
ATOM 815 N N . ASP A 1 100 ? 12.468 -14.150 -2.382 1.00 55.25 100 ASP A N 1
ATOM 816 C CA . ASP A 1 100 ? 11.507 -15.195 -1.984 1.00 55.25 100 ASP A CA 1
ATOM 817 C C . ASP A 1 100 ? 10.456 -15.488 -3.078 1.00 55.25 100 ASP A C 1
ATOM 819 O O . ASP A 1 100 ? 9.556 -16.305 -2.882 1.00 55.25 100 ASP A O 1
ATOM 823 N N . SER A 1 101 ? 10.535 -14.815 -4.231 1.00 50.09 101 SER A N 1
ATOM 824 C CA . SER A 1 101 ? 9.598 -14.983 -5.337 1.00 50.09 101 SER A CA 1
ATOM 825 C C . SER A 1 101 ? 10.317 -15.459 -6.600 1.00 50.09 101 SER A C 1
ATOM 827 O O . SER A 1 101 ? 11.285 -14.841 -7.042 1.00 50.09 101 SER A O 1
ATOM 829 N N . ASP A 1 102 ? 9.771 -16.471 -7.279 1.00 47.75 102 ASP A N 1
ATOM 830 C CA . ASP A 1 102 ? 10.133 -16.788 -8.675 1.00 47.75 102 ASP A CA 1
ATOM 831 C C . ASP A 1 102 ? 9.959 -15.564 -9.619 1.00 47.75 102 ASP A C 1
ATOM 833 O O . ASP A 1 102 ? 10.478 -15.534 -10.736 1.00 47.75 102 ASP A O 1
ATOM 837 N N . ASN A 1 103 ? 9.302 -14.501 -9.131 1.00 48.69 103 ASN A N 1
ATOM 838 C CA . ASN A 1 103 ? 9.057 -13.213 -9.779 1.00 48.69 103 ASN A CA 1
ATOM 839 C C . ASN A 1 103 ? 10.251 -12.235 -9.775 1.00 48.69 103 ASN A C 1
ATOM 841 O O . ASN A 1 103 ? 10.171 -11.191 -10.424 1.00 48.69 103 ASN A O 1
ATOM 845 N N . ALA A 1 104 ? 11.381 -12.527 -9.111 1.00 48.09 104 ALA A N 1
ATOM 846 C CA . ALA A 1 104 ? 12.574 -11.657 -9.161 1.00 48.09 104 ALA A CA 1
ATOM 847 C C . ALA A 1 104 ? 13.054 -11.352 -10.594 1.00 48.09 104 ALA A C 1
ATOM 849 O O . ALA A 1 104 ? 13.710 -10.338 -10.832 1.00 48.09 104 ALA A O 1
ATOM 850 N N . LYS A 1 105 ? 12.737 -12.230 -11.555 1.00 49.62 105 LYS A N 1
ATOM 851 C CA . LYS A 1 105 ? 13.116 -12.079 -12.965 1.00 49.62 105 LYS A CA 1
ATOM 852 C C . LYS A 1 105 ? 12.131 -11.241 -13.793 1.00 49.62 105 LYS A C 1
ATOM 854 O O . LYS A 1 105 ? 12.476 -10.877 -14.912 1.00 49.62 105 LYS A O 1
ATOM 859 N N . THR A 1 106 ? 10.944 -10.921 -13.273 1.00 57.66 106 THR A N 1
ATOM 860 C CA . THR A 1 106 ? 9.847 -10.277 -14.027 1.00 57.66 106 THR A CA 1
ATOM 861 C C . THR A 1 106 ? 9.439 -8.900 -13.501 1.00 57.66 106 THR A C 1
ATOM 863 O O . THR A 1 106 ? 8.667 -8.203 -14.159 1.00 57.66 106 THR A O 1
ATOM 866 N N . ILE A 1 107 ? 9.971 -8.449 -12.360 1.00 67.94 107 ILE A N 1
ATOM 867 C CA . ILE A 1 107 ? 9.659 -7.118 -11.816 1.00 67.94 107 ILE A CA 1
ATOM 868 C C . ILE A 1 107 ? 10.471 -6.050 -12.561 1.00 67.94 107 ILE A C 1
ATOM 870 O O . ILE A 1 107 ? 11.622 -5.767 -12.230 1.00 67.94 107 ILE A O 1
ATOM 874 N N . GLY A 1 108 ? 9.856 -5.451 -13.583 1.00 71.12 108 GLY A N 1
ATOM 875 C CA . GLY A 1 108 ? 10.461 -4.369 -14.365 1.00 71.12 108 GLY A CA 1
ATOM 876 C C . GLY A 1 108 ? 10.588 -3.060 -13.579 1.00 71.12 108 GLY A C 1
ATOM 877 O O . GLY A 1 108 ? 11.666 -2.462 -13.515 1.00 71.12 108 GLY A O 1
ATOM 878 N N . GLU A 1 109 ? 9.502 -2.622 -12.940 1.00 84.25 109 GLU A N 1
ATOM 879 C CA . GLU A 1 109 ? 9.437 -1.328 -12.257 1.00 84.25 109 GLU A CA 1
ATOM 880 C C . GLU A 1 109 ? 8.793 -1.429 -10.870 1.00 84.25 109 GLU A C 1
ATOM 882 O O . GLU A 1 109 ? 7.838 -2.167 -10.642 1.00 84.25 109 GLU A O 1
ATOM 887 N N . VAL A 1 110 ? 9.322 -0.643 -9.933 1.00 86.25 110 VAL A N 1
ATOM 888 C CA . VAL A 1 110 ? 8.820 -0.491 -8.568 1.00 86.25 110 VAL A CA 1
ATOM 889 C C . VAL A 1 110 ? 8.390 0.953 -8.396 1.00 86.25 110 VAL A C 1
ATOM 891 O O . VAL A 1 110 ? 9.225 1.859 -8.302 1.00 86.25 110 VAL A O 1
ATOM 894 N N . LEU A 1 111 ? 7.078 1.164 -8.343 1.00 87.81 111 LEU A N 1
ATOM 895 C CA . LEU A 1 111 ? 6.498 2.484 -8.143 1.00 87.81 111 LEU A CA 1
ATOM 896 C C . LEU A 1 111 ? 6.554 2.862 -6.660 1.00 87.81 111 LEU A C 1
ATOM 898 O O . LEU A 1 111 ? 6.045 2.146 -5.797 1.00 87.81 111 LEU A O 1
ATOM 902 N N . VAL A 1 112 ? 7.151 4.012 -6.351 1.00 85.50 112 VAL A N 1
ATOM 903 C CA . VAL A 1 112 ? 7.237 4.538 -4.985 1.00 85.50 112 VAL A CA 1
ATOM 904 C C . VAL A 1 112 ? 6.701 5.951 -4.888 1.00 85.50 112 VAL A C 1
ATOM 906 O O . VAL A 1 112 ? 6.824 6.764 -5.799 1.00 85.50 112 VAL A O 1
ATOM 909 N N . LYS A 1 113 ? 6.151 6.279 -3.720 1.00 83.44 113 LYS A N 1
ATOM 910 C CA . LYS A 1 113 ? 5.756 7.651 -3.405 1.00 83.44 113 LYS A CA 1
ATOM 911 C C . LYS A 1 113 ? 6.970 8.570 -3.370 1.00 83.44 113 LYS A C 1
ATOM 913 O O . LYS A 1 113 ? 7.995 8.215 -2.783 1.00 83.44 113 LYS A O 1
ATOM 918 N N . ASN A 1 114 ? 6.800 9.792 -3.867 1.00 74.81 114 ASN A N 1
ATOM 919 C CA . ASN A 1 114 ? 7.753 10.876 -3.635 1.00 74.81 114 ASN A CA 1
ATOM 920 C C . ASN A 1 114 ? 7.954 11.096 -2.125 1.00 74.81 114 ASN A C 1
ATOM 922 O O . ASN A 1 114 ? 7.058 11.562 -1.422 1.00 74.81 114 ASN A O 1
ATOM 926 N N . GLN A 1 115 ? 9.132 10.727 -1.614 1.00 65.06 115 GLN A N 1
ATOM 927 C CA . GLN A 1 115 ? 9.534 10.990 -0.222 1.00 65.06 115 GLN A CA 1
ATOM 928 C C . GLN A 1 115 ? 10.129 12.396 -0.062 1.00 65.06 115 GLN A C 1
ATOM 930 O O . GLN A 1 115 ? 10.143 12.942 1.039 1.00 65.06 115 GLN A O 1
ATOM 935 N N . THR A 1 116 ? 10.586 12.976 -1.168 1.00 65.12 116 THR A N 1
ATOM 936 C CA . THR A 1 116 ? 11.086 14.344 -1.308 1.00 65.12 116 THR A CA 1
ATOM 937 C C . THR A 1 116 ? 10.529 14.927 -2.616 1.00 65.12 116 THR A C 1
ATOM 939 O O . THR A 1 116 ? 10.128 14.152 -3.492 1.00 65.12 116 THR A O 1
ATOM 942 N N . PRO A 1 117 ? 10.525 16.262 -2.795 1.00 58.31 117 PRO A N 1
ATOM 943 C CA . PRO A 1 117 ? 10.137 16.888 -4.064 1.00 58.31 117 PRO A CA 1
ATOM 944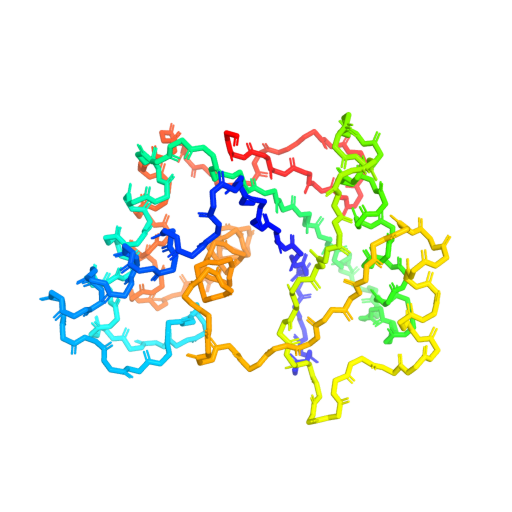 C C . PRO A 1 117 ? 10.950 16.392 -5.269 1.00 58.31 117 PRO A C 1
ATOM 946 O O . PRO A 1 117 ? 10.439 16.360 -6.381 1.00 58.31 117 PRO A O 1
ATOM 949 N N . PHE A 1 118 ? 12.194 15.966 -5.034 1.00 64.56 118 PHE A N 1
ATOM 950 C CA . PHE A 1 118 ? 13.142 15.519 -6.060 1.00 64.56 118 PHE A CA 1
ATOM 951 C C . PHE A 1 118 ? 13.162 13.996 -6.265 1.00 64.56 118 PHE A C 1
ATOM 953 O O . PHE A 1 118 ? 13.923 13.493 -7.086 1.00 64.56 118 PHE A O 1
ATOM 960 N N . GLY A 1 119 ? 12.352 13.247 -5.512 1.00 67.25 119 GLY A N 1
ATOM 961 C CA . GLY A 1 119 ? 12.371 11.788 -5.541 1.00 67.25 119 GLY A CA 1
ATOM 962 C C . GLY A 1 119 ? 13.628 11.166 -4.900 1.00 67.25 119 GLY A C 1
ATOM 963 O O . GLY A 1 119 ? 14.391 11.831 -4.190 1.00 67.25 119 GLY A O 1
ATOM 964 N N . PRO A 1 120 ? 13.830 9.847 -5.071 1.00 75.38 120 PRO A N 1
ATOM 965 C CA . PRO A 1 120 ? 15.012 9.157 -4.570 1.00 75.38 120 PRO A CA 1
ATOM 966 C C . PRO A 1 120 ? 16.280 9.670 -5.263 1.00 75.38 120 PRO A C 1
ATOM 968 O O . PRO A 1 120 ? 16.274 9.853 -6.479 1.00 75.38 120 PRO A O 1
ATOM 971 N N . SER A 1 121 ? 17.375 9.842 -4.513 1.00 82.06 121 SER A N 1
ATOM 972 C CA . SER A 1 121 ? 18.661 10.268 -5.083 1.00 82.06 121 SER A CA 1
ATOM 973 C C . SER A 1 121 ? 19.164 9.283 -6.141 1.00 82.06 121 SER A C 1
ATOM 975 O O . SER A 1 121 ? 18.923 8.078 -6.042 1.00 82.06 121 SER A O 1
ATOM 977 N N . SER A 1 122 ? 19.927 9.777 -7.118 1.00 83.12 122 SER A N 1
ATOM 978 C CA . SER A 1 122 ? 20.560 8.949 -8.156 1.00 83.12 122 SER A CA 1
ATOM 979 C C . SER A 1 122 ? 21.412 7.823 -7.562 1.00 83.12 122 SER A C 1
ATOM 981 O O . SER A 1 122 ? 21.324 6.680 -8.002 1.00 83.12 122 SER A O 1
ATOM 983 N N . SER A 1 123 ? 22.162 8.116 -6.497 1.00 85.06 123 SER A N 1
ATOM 984 C CA . SER A 1 123 ? 22.950 7.129 -5.752 1.00 85.06 123 SER A CA 1
ATOM 985 C C . SER A 1 123 ? 22.094 6.008 -5.158 1.00 85.06 123 SER A C 1
ATOM 987 O O . SER A 1 123 ? 22.465 4.838 -5.235 1.00 85.06 123 SER A O 1
ATOM 989 N N . TYR A 1 124 ? 20.923 6.341 -4.607 1.00 84.19 124 TYR A N 1
ATOM 990 C CA . TYR A 1 124 ? 19.997 5.352 -4.066 1.00 84.19 124 TYR A CA 1
ATOM 991 C C . TYR A 1 124 ? 19.336 4.535 -5.180 1.00 84.19 124 TYR A C 1
ATOM 993 O O . TYR A 1 124 ? 19.236 3.319 -5.054 1.00 84.19 124 TYR A O 1
ATOM 1001 N N . GLN A 1 125 ? 18.937 5.170 -6.287 1.00 85.75 125 GLN A N 1
ATOM 1002 C CA . GLN A 1 125 ? 18.379 4.471 -7.450 1.00 85.75 125 GLN A CA 1
ATOM 1003 C C . GLN A 1 125 ? 19.388 3.482 -8.057 1.00 85.75 125 GLN A C 1
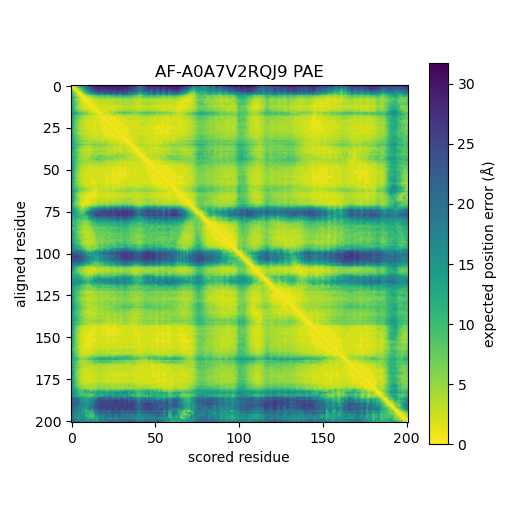ATOM 1005 O O . GLN A 1 125 ? 19.028 2.344 -8.350 1.00 85.75 125 GLN A O 1
ATOM 1010 N N . ALA A 1 126 ? 20.657 3.882 -8.189 1.00 86.00 126 ALA A N 1
ATOM 1011 C CA . ALA A 1 126 ? 21.728 3.018 -8.678 1.00 86.00 126 ALA A CA 1
ATOM 1012 C C . ALA A 1 126 ? 21.975 1.832 -7.732 1.00 86.00 126 ALA A C 1
ATOM 1014 O O . ALA A 1 126 ? 21.998 0.684 -8.175 1.00 86.00 126 ALA A O 1
ATOM 1015 N N . ALA A 1 127 ? 22.077 2.094 -6.423 1.00 86.00 127 ALA A N 1
ATOM 1016 C CA . ALA A 1 127 ? 22.238 1.049 -5.414 1.00 86.00 127 ALA A CA 1
ATOM 1017 C C . ALA A 1 127 ? 21.045 0.079 -5.384 1.00 86.00 127 ALA A C 1
ATOM 1019 O O . ALA A 1 127 ? 21.237 -1.128 -5.229 1.00 86.00 127 ALA A O 1
ATOM 1020 N N . PHE A 1 128 ? 19.825 0.595 -5.562 1.00 86.19 128 PHE A N 1
ATOM 1021 C CA . PHE A 1 128 ? 18.600 -0.193 -5.651 1.00 86.19 128 PHE A CA 1
ATOM 1022 C C . PHE A 1 128 ? 18.596 -1.095 -6.888 1.00 86.19 128 PHE A C 1
ATOM 1024 O O . PHE A 1 128 ? 18.394 -2.302 -6.751 1.00 86.19 128 PHE A O 1
ATOM 1031 N N . LYS A 1 129 ? 18.878 -0.543 -8.074 1.00 85.81 129 LYS A N 1
ATOM 1032 C CA . LYS A 1 129 ? 18.914 -1.301 -9.332 1.00 85.81 129 LYS A CA 1
ATOM 1033 C C . LYS A 1 129 ? 19.983 -2.391 -9.298 1.00 85.81 129 LYS A C 1
ATOM 1035 O O . LYS A 1 129 ? 19.680 -3.537 -9.600 1.00 85.81 129 LYS A O 1
ATOM 1040 N N . ALA A 1 130 ? 21.197 -2.072 -8.845 1.00 85.06 130 ALA A N 1
ATOM 1041 C CA . ALA A 1 130 ? 22.267 -3.061 -8.679 1.00 85.06 130 ALA A CA 1
ATOM 1042 C C . ALA A 1 130 ? 21.898 -4.178 -7.686 1.00 85.06 130 ALA A C 1
ATOM 1044 O O . ALA A 1 130 ? 22.372 -5.302 -7.791 1.00 85.06 130 ALA A O 1
ATOM 1045 N N . SER A 1 131 ? 21.046 -3.862 -6.711 1.00 83.56 131 SER A N 1
ATOM 1046 C CA . SER A 1 131 ? 20.623 -4.782 -5.660 1.00 83.56 131 SER A CA 1
ATOM 1047 C C . SER A 1 131 ? 19.448 -5.679 -6.034 1.00 83.56 131 SER A C 1
ATOM 1049 O O . SER A 1 131 ? 19.334 -6.768 -5.482 1.00 83.56 131 SER A O 1
ATOM 1051 N N . THR A 1 132 ? 18.545 -5.199 -6.884 1.00 80.25 132 THR A N 1
ATOM 1052 C CA . THR A 1 132 ? 17.223 -5.811 -7.094 1.00 80.25 132 THR A CA 1
ATOM 1053 C C . THR A 1 132 ? 16.910 -6.103 -8.554 1.00 80.25 132 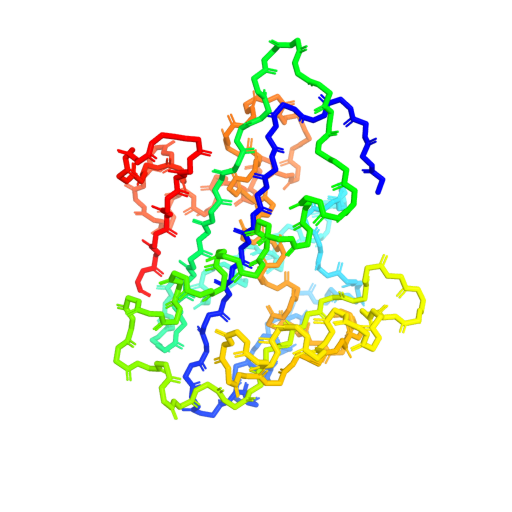THR A C 1
ATOM 1055 O O . THR A 1 132 ? 15.909 -6.749 -8.830 1.00 80.25 132 THR A O 1
ATOM 1058 N N . ASN A 1 133 ? 17.724 -5.596 -9.484 1.00 81.19 133 ASN A N 1
ATOM 1059 C CA . ASN A 1 133 ? 17.484 -5.563 -10.928 1.00 81.19 133 ASN A CA 1
ATOM 1060 C C . ASN A 1 133 ? 16.228 -4.781 -11.378 1.00 81.19 133 ASN A C 1
ATOM 1062 O O . ASN A 1 133 ? 16.038 -4.561 -12.570 1.00 81.19 133 ASN A O 1
ATOM 1066 N N . ALA A 1 134 ? 15.414 -4.286 -10.444 1.00 83.75 134 ALA A N 1
ATOM 1067 C CA . ALA A 1 134 ? 14.227 -3.498 -10.732 1.00 83.75 134 ALA A CA 1
ATOM 1068 C C . ALA A 1 134 ? 14.547 -1.999 -10.827 1.00 83.75 134 ALA A C 1
ATOM 1070 O O . ALA A 1 134 ? 15.434 -1.467 -10.144 1.00 83.75 134 ALA A O 1
ATOM 1071 N N . LYS A 1 135 ? 13.784 -1.281 -11.654 1.00 86.06 135 LYS A N 1
ATOM 1072 C CA . LYS A 1 135 ? 13.859 0.180 -11.736 1.00 86.06 135 LYS A CA 1
ATOM 1073 C C . LYS A 1 135 ? 12.953 0.810 -10.683 1.00 86.06 135 LYS A C 1
ATOM 1075 O O . LYS A 1 135 ? 11.758 0.545 -10.638 1.00 86.06 135 LYS A O 1
ATOM 1080 N N . LEU A 1 136 ? 13.513 1.689 -9.858 1.00 86.12 136 LEU A N 1
ATOM 1081 C CA . LEU A 1 136 ? 12.738 2.460 -8.892 1.00 86.12 136 LEU A CA 1
ATOM 1082 C C . LEU A 1 136 ? 12.173 3.717 -9.560 1.00 86.12 136 LEU A C 1
ATOM 1084 O O . LEU A 1 136 ? 12.939 4.590 -9.967 1.00 86.12 136 LEU A O 1
ATOM 1088 N N . VAL A 1 137 ? 10.849 3.828 -9.647 1.00 87.25 137 VAL A N 1
ATOM 1089 C CA . VAL A 1 137 ? 10.170 4.963 -10.283 1.00 87.25 137 VAL A CA 1
ATOM 1090 C C . VAL A 1 137 ? 9.382 5.727 -9.233 1.00 87.25 137 VAL A C 1
ATOM 1092 O O . VAL A 1 137 ? 8.489 5.192 -8.579 1.00 87.25 137 VAL A O 1
ATOM 1095 N N . ALA A 1 138 ? 9.728 6.996 -9.049 1.00 86.50 138 ALA A N 1
ATOM 1096 C CA . ALA A 1 138 ? 9.009 7.865 -8.136 1.00 86.50 138 ALA A CA 1
ATOM 1097 C C . ALA A 1 138 ? 7.774 8.441 -8.834 1.00 86.50 138 ALA A C 1
ATOM 1099 O O . ALA A 1 138 ? 7.872 8.963 -9.943 1.00 86.50 138 ALA A O 1
ATOM 1100 N N . MET A 1 139 ? 6.616 8.336 -8.190 1.00 87.19 139 MET A N 1
ATOM 1101 C CA . MET A 1 139 ? 5.341 8.788 -8.732 1.00 87.19 139 MET A CA 1
ATOM 1102 C C . MET A 1 139 ? 4.614 9.661 -7.713 1.00 87.19 139 MET A C 1
ATOM 1104 O O . MET A 1 139 ? 4.664 9.424 -6.496 1.00 87.19 139 MET A O 1
ATOM 1108 N N . ASN A 1 140 ? 3.911 10.681 -8.210 1.00 84.81 140 ASN A N 1
ATOM 1109 C CA . ASN A 1 140 ? 2.994 11.438 -7.376 1.00 84.81 140 ASN A CA 1
ATOM 1110 C C . ASN A 1 140 ? 1.825 10.516 -6.984 1.00 84.81 140 ASN A C 1
ATOM 1112 O O . ASN A 1 140 ? 1.133 10.020 -7.870 1.00 84.81 140 ASN A O 1
ATOM 1116 N N . PRO A 1 141 ? 1.547 10.302 -5.686 1.00 82.31 141 PRO A N 1
ATOM 1117 C CA . PRO A 1 141 ? 0.453 9.436 -5.256 1.00 82.31 141 PRO A CA 1
ATOM 1118 C C . PRO A 1 141 ? -0.915 9.792 -5.843 1.00 82.31 141 PRO A C 1
ATOM 1120 O O . PRO A 1 141 ? -1.753 8.909 -5.957 1.00 82.31 141 PRO A O 1
ATOM 1123 N N . VAL A 1 142 ? -1.155 11.051 -6.223 1.00 84.81 142 VAL A N 1
ATOM 1124 C CA . VAL A 1 142 ? -2.407 11.473 -6.877 1.00 84.81 142 VAL A CA 1
ATOM 1125 C C . VAL A 1 142 ? -2.621 10.759 -8.220 1.00 84.81 142 VAL A C 1
ATOM 1127 O O . VAL A 1 142 ? -3.762 10.554 -8.617 1.00 84.81 142 VAL A O 1
ATOM 1130 N N . GLN A 1 143 ? -1.545 10.338 -8.887 1.00 87.06 143 GLN A N 1
ATOM 1131 C CA . GLN A 1 143 ? -1.571 9.723 -10.217 1.00 87.06 143 GLN A CA 1
ATOM 1132 C C . GLN A 1 143 ? -1.817 8.207 -10.199 1.00 87.06 143 GLN A C 1
ATOM 1134 O O . GLN A 1 143 ? -2.025 7.632 -11.260 1.00 87.06 143 GLN A O 1
ATOM 1139 N N . SER A 1 144 ? -1.802 7.555 -9.030 1.00 92.44 144 SER A N 1
ATOM 1140 C CA . SER A 1 144 ? -2.014 6.105 -8.922 1.00 92.44 144 SER A CA 1
ATOM 1141 C C . SER A 1 144 ? -2.909 5.757 -7.738 1.00 92.44 144 SER A C 1
ATOM 1143 O O . SER A 1 144 ? -2.600 6.056 -6.578 1.00 92.44 144 SER A O 1
ATOM 1145 N N . ASN A 1 145 ? -4.033 5.100 -8.020 1.00 94.50 145 ASN A N 1
ATOM 1146 C CA . ASN A 1 145 ? -4.917 4.556 -6.999 1.00 94.50 145 ASN A CA 1
ATOM 1147 C C . ASN A 1 145 ? -4.297 3.327 -6.332 1.00 94.50 145 ASN A C 1
ATOM 1149 O O . ASN A 1 145 ? -4.494 3.148 -5.131 1.00 94.50 145 ASN A O 1
ATOM 1153 N N . LEU A 1 146 ? -3.501 2.529 -7.051 1.00 94.06 146 LEU A N 1
ATOM 1154 C CA . LEU A 1 146 ? -2.781 1.391 -6.471 1.00 94.06 146 LEU A CA 1
ATOM 1155 C C . LEU A 1 146 ? -1.754 1.847 -5.431 1.00 94.06 146 LEU A C 1
ATOM 1157 O O . LEU A 1 146 ? -1.680 1.288 -4.338 1.00 94.06 146 LEU A O 1
ATOM 1161 N N . LEU A 1 147 ? -1.022 2.929 -5.706 1.00 92.75 147 LEU A N 1
ATOM 1162 C CA . LEU A 1 147 ? -0.064 3.506 -4.760 1.00 92.75 147 LEU A CA 1
ATOM 1163 C C . LEU A 1 147 ? -0.757 4.109 -3.523 1.00 92.75 147 LEU A C 1
ATOM 1165 O O . LEU A 1 147 ? -0.201 4.131 -2.419 1.00 92.75 147 LEU A O 1
ATOM 1169 N N . GLN A 1 148 ? -1.984 4.601 -3.691 1.00 94.19 148 GLN A N 1
ATOM 1170 C CA . GLN A 1 148 ? -2.840 5.051 -2.591 1.00 94.19 148 GLN A CA 1
ATOM 1171 C C . GLN A 1 148 ? -3.405 3.876 -1.777 1.00 94.19 148 GLN A C 1
ATOM 1173 O O . GLN A 1 148 ? -3.429 3.947 -0.548 1.00 94.19 148 GLN A O 1
ATOM 1178 N N . LEU A 1 149 ? -3.796 2.781 -2.431 1.00 94.44 149 LEU A N 1
ATOM 1179 C CA . LEU A 1 149 ? -4.232 1.543 -1.784 1.00 94.44 149 LEU A CA 1
ATOM 1180 C C . LEU A 1 149 ? -3.090 0.905 -0.979 1.00 94.44 149 LEU A C 1
ATOM 1182 O O . LEU A 1 149 ? -3.276 0.581 0.192 1.00 94.44 149 LEU A O 1
ATOM 1186 N N . ALA A 1 150 ? -1.885 0.823 -1.548 1.00 92.19 150 ALA A N 1
ATOM 1187 C CA . ALA A 1 150 ? -0.693 0.331 -0.858 1.00 92.19 150 ALA A CA 1
ATOM 1188 C C . ALA A 1 150 ? -0.390 1.139 0.420 1.00 92.19 150 ALA A C 1
ATOM 1190 O O . ALA A 1 150 ? -0.060 0.572 1.462 1.00 92.19 150 ALA A O 1
ATOM 1191 N N . ASP A 1 151 ? -0.560 2.464 0.383 1.00 91.94 151 ASP A N 1
ATOM 1192 C CA . ASP A 1 151 ? -0.435 3.327 1.567 1.00 91.94 151 ASP A CA 1
ATOM 1193 C C . ASP A 1 151 ? -1.507 3.078 2.613 1.00 91.94 151 ASP A C 1
ATOM 1195 O O . ASP A 1 151 ? -1.215 3.100 3.810 1.00 91.94 151 ASP A O 1
ATOM 1199 N N . LEU A 1 152 ? -2.744 2.858 2.166 1.00 93.50 152 LEU A N 1
ATOM 1200 C CA . LEU A 1 152 ? -3.850 2.541 3.052 1.00 93.50 152 LEU A CA 1
ATOM 1201 C C . LEU A 1 152 ? -3.560 1.243 3.811 1.00 93.50 152 LEU A C 1
ATOM 1203 O O . LEU A 1 152 ? -3.634 1.235 5.040 1.00 93.50 152 LEU A O 1
ATOM 1207 N N . LEU A 1 153 ? -3.165 0.188 3.093 1.00 92.56 153 LEU A N 1
ATOM 1208 C CA . LEU A 1 153 ? -2.809 -1.121 3.645 1.00 92.56 153 LEU A CA 1
ATOM 1209 C C . LEU A 1 153 ? -1.622 -1.015 4.614 1.00 92.56 153 LEU A C 1
ATOM 1211 O O . LEU A 1 153 ? -1.724 -1.427 5.771 1.00 92.56 153 LEU A O 1
ATOM 1215 N N . THR A 1 154 ? -0.537 -0.356 4.193 1.00 89.94 154 THR A N 1
ATOM 1216 C CA . THR A 1 154 ? 0.652 -0.099 5.032 1.00 89.94 154 THR A CA 1
ATOM 1217 C C . THR A 1 154 ? 0.282 0.625 6.325 1.00 89.94 154 THR A C 1
ATOM 1219 O O . THR A 1 154 ? 0.733 0.276 7.420 1.00 89.94 154 THR A O 1
ATOM 1222 N N . GLY A 1 155 ? -0.572 1.640 6.212 1.00 89.94 155 GLY A N 1
ATOM 1223 C CA . GLY A 1 155 ? -1.051 2.406 7.346 1.00 89.94 155 GLY A CA 1
ATOM 1224 C C . GLY A 1 155 ? -1.931 1.596 8.296 1.00 89.94 155 GLY A C 1
ATOM 1225 O O . GLY A 1 155 ? -1.803 1.756 9.511 1.00 89.94 155 GLY A O 1
ATOM 1226 N N . CYS A 1 156 ? -2.758 0.689 7.772 1.00 90.88 156 CYS A N 1
ATOM 1227 C CA . CYS A 1 156 ? -3.561 -0.220 8.587 1.00 90.88 156 CYS A CA 1
ATOM 1228 C C . CYS A 1 156 ? -2.688 -1.193 9.386 1.00 90.88 156 CYS A C 1
ATOM 1230 O O . CYS A 1 156 ? -2.909 -1.338 10.587 1.00 90.88 156 CYS A O 1
ATOM 1232 N N . VAL A 1 157 ? -1.654 -1.778 8.768 1.00 88.75 157 VAL A N 1
ATOM 1233 C CA . VAL A 1 157 ? -0.670 -2.632 9.464 1.00 88.75 157 VAL A CA 1
ATOM 1234 C C . VAL A 1 157 ? 0.008 -1.863 10.596 1.00 88.75 157 VAL A C 1
ATOM 1236 O O . VAL A 1 157 ? 0.055 -2.328 11.736 1.00 88.75 157 VAL A O 1
ATOM 1239 N N . ARG A 1 158 ? 0.495 -0.645 10.313 1.00 86.88 158 ARG A N 1
ATOM 1240 C CA . ARG A 1 158 ? 1.105 0.214 11.340 1.00 86.88 158 ARG A CA 1
ATOM 1241 C C . ARG A 1 158 ? 0.114 0.527 12.459 1.00 86.88 158 ARG A C 1
ATOM 1243 O O . ARG A 1 158 ? 0.476 0.473 13.631 1.00 86.88 158 ARG A O 1
ATOM 1250 N N . GLY A 1 159 ? -1.114 0.894 12.102 1.00 87.81 159 GLY A N 1
ATOM 1251 C CA . GLY A 1 159 ? -2.167 1.246 13.047 1.00 87.81 159 GLY A CA 1
ATOM 1252 C C . GLY A 1 159 ? -2.517 0.102 13.991 1.00 87.81 159 GLY A C 1
ATOM 1253 O O . GLY A 1 159 ? -2.584 0.315 15.201 1.00 87.81 159 GLY A O 1
ATOM 1254 N N . ASP A 1 160 ? -2.652 -1.108 13.450 1.00 87.31 160 ASP A N 1
ATOM 1255 C CA . ASP A 1 160 ? -2.896 -2.315 14.236 1.00 87.31 160 ASP A CA 1
ATOM 1256 C C . ASP A 1 160 ? -1.722 -2.655 15.163 1.00 87.31 160 ASP A C 1
ATOM 1258 O O . ASP A 1 160 ? -1.926 -2.982 16.331 1.00 87.31 160 ASP A O 1
ATOM 1262 N N . LYS A 1 161 ? -0.479 -2.520 14.680 1.00 83.38 161 LYS A N 1
ATOM 1263 C CA . LYS A 1 161 ? 0.708 -2.873 15.470 1.00 83.38 161 LYS A CA 1
ATOM 1264 C C . LYS A 1 161 ? 0.957 -1.926 16.641 1.00 83.38 161 LYS A C 1
ATOM 1266 O O . LYS A 1 161 ? 1.347 -2.382 17.712 1.00 83.38 161 LYS A O 1
ATOM 1271 N N . VAL A 1 162 ? 0.767 -0.620 16.441 1.00 81.00 162 VAL A N 1
ATOM 1272 C CA . VAL A 1 162 ? 1.053 0.388 17.477 1.00 81.00 162 VAL A CA 1
ATOM 1273 C C . VAL A 1 162 ? -0.038 0.415 18.555 1.00 81.00 162 VAL A C 1
ATOM 1275 O O . VAL A 1 162 ? 0.255 0.799 19.678 1.00 81.00 162 VAL A O 1
ATOM 1278 N N . LYS A 1 163 ? -1.276 -0.010 18.253 1.00 76.50 163 LYS A N 1
ATOM 1279 C CA . LYS A 1 163 ? -2.420 -0.056 19.194 1.00 76.50 163 LYS A CA 1
ATOM 1280 C C . LYS A 1 163 ? -2.765 1.271 19.904 1.00 76.50 163 LYS A C 1
ATOM 1282 O O . LYS A 1 163 ? -3.572 1.282 20.824 1.00 76.50 163 LYS A O 1
ATOM 1287 N N . GLU A 1 164 ? -2.221 2.402 19.451 1.00 80.62 164 GLU A N 1
ATOM 1288 C CA . GLU A 1 164 ? -2.477 3.748 20.006 1.00 80.62 164 GLU A CA 1
ATOM 1289 C C . GLU A 1 164 ? -3.396 4.599 19.097 1.00 80.62 164 GLU A C 1
ATOM 1291 O O . GLU A 1 164 ? -3.575 5.800 19.306 1.00 80.62 164 GLU A O 1
ATOM 1296 N N . VAL A 1 165 ? -3.985 4.008 18.050 1.00 84.81 165 VAL A N 1
ATOM 1297 C CA . VAL A 1 165 ? -4.861 4.729 17.112 1.00 84.81 165 VAL A CA 1
ATOM 1298 C C . VAL A 1 165 ? -6.201 5.045 17.778 1.00 84.81 165 VAL A C 1
ATOM 1300 O O . VAL A 1 165 ? -6.975 4.143 18.066 1.00 84.81 165 VAL A O 1
ATOM 1303 N N . LYS A 1 166 ? -6.503 6.335 17.970 1.00 88.44 166 LYS A N 1
ATOM 1304 C CA . LYS A 1 166 ? -7.776 6.799 18.562 1.00 88.44 166 LYS A CA 1
ATOM 1305 C C . LYS A 1 166 ? -8.790 7.340 17.550 1.00 88.44 166 LYS A C 1
ATOM 1307 O O . LYS A 1 166 ? -9.965 7.473 17.861 1.00 88.44 166 LYS A O 1
ATOM 1312 N N . ASN A 1 167 ? -8.348 7.701 16.343 1.00 91.75 167 ASN A N 1
ATOM 1313 C CA . ASN A 1 167 ? -9.223 8.342 15.361 1.00 91.75 167 ASN A CA 1
ATOM 1314 C C . ASN A 1 167 ? -10.255 7.337 14.792 1.00 91.75 167 ASN A C 1
ATOM 1316 O O . ASN A 1 167 ? -9.829 6.331 14.214 1.00 91.75 167 ASN A O 1
ATOM 1320 N N . PRO A 1 168 ? -11.572 7.625 14.860 1.00 92.56 168 PRO A N 1
ATOM 1321 C CA . PRO A 1 168 ? -12.615 6.698 14.413 1.00 92.56 168 PRO A CA 1
ATOM 1322 C C . PRO A 1 168 ? -12.512 6.316 12.934 1.00 92.56 168 PRO A C 1
ATOM 1324 O O . PRO A 1 168 ? -12.648 5.145 12.593 1.00 92.56 168 PRO A O 1
ATOM 1327 N N . SER A 1 169 ? -12.199 7.273 12.054 1.00 92.19 169 SER A N 1
ATOM 1328 C CA . SER A 1 169 ? -12.051 7.017 10.615 1.00 92.19 169 SER A CA 1
ATOM 1329 C C . SER A 1 169 ? -10.916 6.031 10.330 1.00 92.19 169 SER A C 1
ATOM 1331 O O . SER A 1 169 ? -11.043 5.175 9.461 1.00 92.19 169 SER A O 1
ATOM 1333 N N . LYS A 1 170 ? -9.802 6.116 11.069 1.00 92.44 170 LYS A N 1
ATOM 1334 C CA . LYS A 1 170 ? -8.678 5.172 10.938 1.00 92.44 170 LYS A CA 1
ATOM 1335 C C . LYS A 1 170 ? -9.025 3.798 11.505 1.00 92.44 170 LYS A C 1
ATOM 1337 O O . LYS A 1 170 ? -8.744 2.796 10.854 1.00 92.44 170 LYS A O 1
ATOM 1342 N N 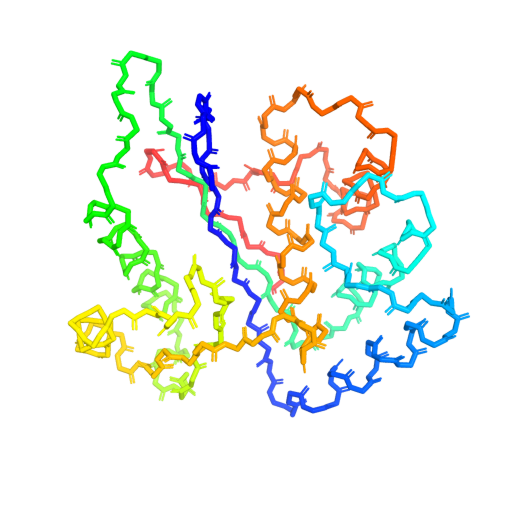. LEU A 1 171 ? -9.667 3.756 12.674 1.00 92.75 171 LEU A N 1
ATOM 1343 C CA . LEU A 1 171 ? -10.122 2.512 13.299 1.00 92.75 171 LEU A CA 1
ATOM 1344 C C . LEU A 1 171 ? -11.119 1.756 12.415 1.00 92.75 171 LEU A C 1
ATOM 1346 O O . LEU A 1 171 ? -10.981 0.550 12.247 1.00 92.75 171 LEU A O 1
ATOM 1350 N N . ALA A 1 172 ? -12.062 2.460 11.784 1.00 93.88 172 ALA A N 1
ATOM 1351 C CA . ALA A 1 172 ? -13.043 1.857 10.885 1.00 93.88 172 ALA A CA 1
ATOM 1352 C C . ALA A 1 172 ? -12.393 1.161 9.678 1.00 93.88 172 ALA A C 1
ATOM 1354 O O . ALA A 1 172 ? -12.839 0.092 9.267 1.00 93.88 172 ALA A O 1
ATOM 1355 N N . VAL A 1 173 ? -11.332 1.750 9.120 1.00 93.56 173 VAL A N 1
ATOM 1356 C CA . VAL A 1 173 ? -10.588 1.166 7.994 1.00 93.56 173 VAL A CA 1
ATOM 1357 C C . VAL A 1 173 ? -9.741 -0.028 8.451 1.00 93.56 173 VAL A C 1
ATOM 1359 O O . VAL A 1 173 ? -9.746 -1.061 7.788 1.00 93.56 173 VAL A O 1
ATOM 1362 N N . ILE A 1 174 ? -9.072 0.067 9.608 1.00 92.94 174 ILE A N 1
ATOM 1363 C CA . ILE A 1 174 ? -8.336 -1.066 10.201 1.00 92.94 174 ILE A CA 1
ATOM 1364 C C . ILE A 1 174 ? -9.282 -2.245 10.445 1.00 92.94 174 ILE A C 1
ATOM 1366 O O . ILE A 1 174 ? -8.965 -3.373 10.079 1.00 92.94 174 ILE A O 1
ATOM 1370 N N . GLN A 1 175 ? -10.449 -1.986 11.037 1.00 92.31 175 GLN A N 1
ATOM 1371 C CA . GLN A 1 175 ? -11.428 -3.024 11.338 1.00 92.31 175 GLN A CA 1
ATOM 1372 C C . GLN A 1 175 ? -11.986 -3.669 10.068 1.00 92.31 175 GLN A C 1
ATOM 1374 O O . GLN A 1 175 ? -12.180 -4.883 10.049 1.00 92.31 175 GLN A O 1
ATOM 1379 N N . GLN A 1 176 ? -12.201 -2.892 9.001 1.00 92.50 176 GLN A N 1
ATOM 1380 C CA . GLN A 1 176 ? -12.586 -3.439 7.700 1.00 92.50 176 GLN A CA 1
ATOM 1381 C C . GLN A 1 176 ? -11.535 -4.427 7.188 1.00 92.50 176 GLN A C 1
ATOM 1383 O O . GLN A 1 176 ? -11.888 -5.537 6.800 1.00 92.50 176 GLN A O 1
ATOM 1388 N N . LEU A 1 177 ? -10.252 -4.049 7.223 1.00 89.94 177 LEU A N 1
ATOM 1389 C CA . LEU A 1 177 ? -9.175 -4.922 6.761 1.00 89.94 177 LEU A CA 1
ATOM 1390 C C . LEU A 1 177 ? -9.081 -6.197 7.612 1.00 89.94 177 LEU A C 1
ATOM 1392 O O . LEU A 1 177 ? -9.035 -7.286 7.057 1.00 89.94 177 LEU A O 1
ATOM 1396 N N . LYS A 1 178 ? -9.143 -6.085 8.946 1.00 88.88 178 LYS A N 1
ATOM 1397 C CA . LYS A 1 178 ? -9.198 -7.249 9.853 1.00 88.88 178 LYS A CA 1
ATOM 1398 C C . LYS A 1 178 ? -10.334 -8.206 9.518 1.00 88.88 178 LYS A C 1
ATOM 1400 O O . LYS A 1 178 ? -10.127 -9.411 9.427 1.00 88.88 178 LYS A O 1
ATOM 1405 N N . SER A 1 179 ? -11.528 -7.648 9.332 1.00 87.69 179 SER A N 1
ATOM 1406 C CA . SER A 1 179 ? -12.734 -8.427 9.059 1.00 87.69 179 SER A CA 1
ATOM 1407 C C . SER A 1 179 ? -12.632 -9.127 7.706 1.00 87.69 179 SER A C 1
ATOM 1409 O O . SER A 1 179 ? -12.942 -10.308 7.618 1.00 87.69 179 SER A O 1
ATOM 1411 N N . GLY A 1 180 ? -12.127 -8.436 6.678 1.00 83.44 180 GLY A N 1
ATOM 1412 C CA . GLY A 1 180 ? -11.878 -9.031 5.365 1.00 83.44 180 GLY A CA 1
ATOM 1413 C C . GLY A 1 180 ? -10.862 -10.172 5.418 1.00 83.44 180 GLY A C 1
ATOM 1414 O O . GLY A 1 180 ? -11.078 -11.213 4.811 1.00 83.44 180 GLY A O 1
ATOM 1415 N N . LEU A 1 181 ? -9.783 -10.003 6.184 1.00 80.38 181 LEU A N 1
ATOM 1416 C CA . LEU A 1 181 ? -8.749 -11.024 6.369 1.00 80.38 181 LEU A CA 1
ATOM 1417 C C . LEU A 1 181 ? -9.187 -12.195 7.259 1.00 80.38 181 LEU A C 1
ATOM 1419 O O . LEU A 1 181 ? -8.500 -13.212 7.299 1.00 80.38 181 LEU A O 1
ATOM 1423 N N . GLY A 1 182 ? -10.288 -12.054 8.002 1.00 77.88 182 GLY A N 1
ATOM 1424 C CA . GLY A 1 182 ? -10.704 -13.031 9.006 1.00 77.88 182 GLY A CA 1
ATOM 1425 C C . GLY A 1 182 ? -9.743 -13.127 10.197 1.00 77.88 182 GLY A C 1
ATOM 1426 O O . GLY A 1 182 ? -9.690 -14.164 10.853 1.00 77.88 182 GLY A O 1
ATOM 1427 N N . THR A 1 183 ? -8.965 -12.075 10.488 1.00 70.50 183 THR A N 1
ATOM 1428 C CA . THR A 1 183 ? -7.951 -12.093 11.555 1.00 70.50 183 THR A CA 1
ATOM 1429 C C . THR A 1 183 ? -8.194 -11.027 12.624 1.00 70.50 183 THR A C 1
ATOM 1431 O O . THR A 1 183 ? -8.597 -9.896 12.355 1.00 70.50 183 THR A O 1
ATOM 1434 N N . GLY A 1 184 ? -7.877 -11.361 13.881 1.00 68.56 184 GLY A N 1
ATOM 1435 C CA . GLY A 1 184 ? -7.890 -10.392 14.987 1.00 68.56 184 GLY A CA 1
ATOM 1436 C C . GLY A 1 184 ? -6.733 -9.379 14.936 1.00 68.56 184 GLY A C 1
ATOM 1437 O O . GLY A 1 184 ? -6.804 -8.314 15.561 1.00 68.56 184 GLY A O 1
ATOM 1438 N N . SER A 1 185 ? -5.674 -9.681 14.176 1.00 71.81 185 SER A N 1
ATOM 1439 C CA . SER A 1 185 ? -4.516 -8.812 13.953 1.00 71.81 185 SER A CA 1
ATOM 1440 C C . SER A 1 185 ? -4.018 -8.916 12.516 1.00 71.81 185 SER A C 1
ATOM 1442 O O . SER A 1 185 ? -3.926 -10.002 11.951 1.00 71.81 185 SER A O 1
ATOM 1444 N N . ILE A 1 186 ? -3.637 -7.767 11.959 1.00 68.62 186 ILE A N 1
ATOM 1445 C CA . ILE A 1 186 ? -3.094 -7.621 10.609 1.00 68.62 186 ILE A CA 1
ATOM 1446 C C . ILE A 1 186 ? -1.563 -7.889 10.623 1.00 68.62 186 ILE A C 1
ATOM 1448 O O . ILE A 1 186 ? -0.885 -7.701 9.620 1.00 68.62 186 ILE A O 1
ATOM 1452 N N . GLY A 1 187 ? -0.975 -8.299 11.755 1.00 58.50 187 GLY A N 1
ATOM 1453 C CA . GLY A 1 187 ? 0.476 -8.298 11.986 1.00 58.50 187 GLY A CA 1
ATOM 1454 C C . GLY A 1 187 ? 1.117 -9.627 12.400 1.00 58.50 187 GLY A C 1
ATOM 1455 O O . GLY A 1 187 ? 2.185 -9.585 13.014 1.00 58.50 187 GLY A O 1
ATOM 1456 N N . THR A 1 188 ? 0.495 -10.780 12.142 1.00 51.31 188 THR A N 1
ATOM 1457 C CA . THR A 1 188 ? 1.064 -12.097 12.489 1.00 51.31 188 THR A CA 1
ATOM 1458 C C . THR A 1 188 ? 1.950 -12.613 11.354 1.00 51.31 188 THR A C 1
ATOM 1460 O O . THR A 1 188 ? 1.457 -13.175 10.381 1.00 51.31 188 THR A O 1
ATOM 1463 N N . GLY A 1 189 ? 3.258 -12.384 11.467 1.00 46.75 189 GLY A N 1
ATOM 1464 C CA . GLY A 1 189 ? 4.283 -12.896 10.554 1.00 46.75 189 GLY A CA 1
ATOM 1465 C C . GLY A 1 189 ? 5.320 -13.746 11.287 1.00 46.75 189 GLY A C 1
ATOM 1466 O O . GLY A 1 189 ? 5.439 -13.639 12.508 1.00 46.75 189 GLY A O 1
ATOM 1467 N N . VAL A 1 190 ? 6.078 -14.562 10.547 1.00 40.88 190 VAL A N 1
ATOM 1468 C CA . VAL A 1 190 ? 7.181 -15.377 11.090 1.00 40.88 190 VAL A CA 1
ATOM 1469 C C . VAL A 1 190 ? 8.244 -14.458 11.697 1.00 40.88 190 VAL A C 1
ATOM 1471 O O . VAL A 1 190 ? 8.787 -13.589 11.011 1.00 40.88 190 VAL A O 1
ATOM 1474 N N . ASP A 1 191 ? 8.519 -14.642 12.987 1.00 41.44 191 ASP A N 1
ATOM 1475 C CA . ASP A 1 191 ? 9.534 -13.897 13.728 1.00 41.44 191 ASP A CA 1
ATOM 1476 C C . ASP A 1 191 ? 10.935 -14.331 13.263 1.00 41.44 191 ASP A C 1
ATOM 1478 O O . ASP A 1 191 ? 11.408 -15.422 13.577 1.00 41.44 191 ASP A O 1
ATOM 1482 N N . LYS A 1 192 ? 11.595 -13.475 12.474 1.00 42.50 192 LYS A N 1
ATOM 1483 C CA . LYS A 1 192 ? 13.039 -13.555 12.192 1.00 42.50 192 LYS A CA 1
ATOM 1484 C C . LYS A 1 192 ? 13.778 -12.392 12.885 1.00 42.50 192 LYS A C 1
ATOM 1486 O O . LYS A 1 192 ? 14.690 -11.794 12.314 1.00 42.50 192 LYS A O 1
ATOM 1491 N N . GLY A 1 193 ? 13.352 -11.993 14.090 1.00 50.53 193 GLY A N 1
ATOM 1492 C CA . GLY A 1 193 ? 13.910 -10.883 14.870 1.00 50.53 193 GLY A CA 1
ATOM 1493 C C . GLY A 1 193 ? 13.145 -9.557 14.712 1.00 50.53 193 GLY A C 1
ATOM 1494 O O . GLY A 1 193 ? 11.933 -9.485 14.860 1.00 50.53 193 GLY A O 1
ATOM 1495 N N . ARG A 1 194 ? 13.837 -8.438 14.416 1.00 35.56 194 ARG A N 1
ATOM 1496 C CA . ARG A 1 194 ? 13.223 -7.082 14.294 1.00 35.56 194 ARG A CA 1
ATOM 1497 C C . ARG A 1 194 ? 12.274 -6.908 13.091 1.00 35.56 194 ARG A C 1
ATOM 1499 O O . ARG A 1 194 ? 11.891 -5.774 12.804 1.00 35.56 194 ARG A O 1
ATOM 1506 N N . LYS A 1 195 ? 11.966 -7.975 12.354 1.00 45.66 195 LYS A N 1
ATOM 1507 C CA . LYS A 1 195 ? 11.310 -7.954 11.044 1.00 45.66 195 LYS A CA 1
ATOM 1508 C C . LYS A 1 195 ? 10.128 -8.922 11.065 1.00 45.66 195 LYS A C 1
ATOM 1510 O O . LYS A 1 195 ? 10.328 -10.109 11.290 1.00 45.66 195 LYS A O 1
ATOM 1515 N N . PHE A 1 196 ? 8.922 -8.417 10.804 1.00 48.25 196 PHE A N 1
ATOM 1516 C CA . PHE A 1 196 ? 7.718 -9.242 10.631 1.00 48.25 196 PHE A CA 1
ATOM 1517 C C . PHE A 1 196 ? 7.248 -9.140 9.188 1.00 48.25 196 PHE A C 1
ATOM 1519 O O . PHE A 1 196 ? 6.923 -8.032 8.767 1.00 48.25 196 PHE A O 1
ATOM 1526 N N . ILE A 1 197 ? 7.206 -10.261 8.463 1.00 51.56 197 ILE A N 1
ATOM 1527 C CA . ILE A 1 197 ? 6.642 -10.320 7.111 1.00 51.56 197 ILE A CA 1
ATOM 1528 C C . ILE A 1 197 ? 5.179 -10.725 7.219 1.00 51.56 197 ILE A C 1
ATOM 1530 O O . ILE A 1 197 ? 4.866 -11.807 7.708 1.00 51.56 197 ILE A O 1
ATOM 1534 N N . VAL A 1 198 ? 4.291 -9.861 6.753 1.00 54.03 198 VAL A N 1
ATOM 1535 C CA . VAL A 1 198 ? 2.870 -10.164 6.623 1.00 54.03 198 VAL A CA 1
ATOM 1536 C C . VAL A 1 198 ? 2.566 -10.272 5.142 1.00 54.03 198 VAL A C 1
ATOM 1538 O O . VAL A 1 198 ? 2.746 -9.281 4.439 1.00 54.03 198 VAL A O 1
ATOM 1541 N N . LYS A 1 199 ? 2.121 -11.441 4.680 1.00 54.88 199 LYS A N 1
ATOM 1542 C CA . LYS A 1 199 ? 1.683 -11.671 3.301 1.00 54.88 199 LYS A CA 1
ATOM 1543 C C . LYS A 1 199 ? 0.181 -11.934 3.297 1.00 54.88 199 LYS A C 1
ATOM 1545 O O . LYS A 1 199 ? -0.283 -12.836 3.991 1.00 54.88 199 LYS A O 1
ATOM 1550 N N . TYR A 1 200 ? -0.556 -11.150 2.523 1.00 55.97 200 TYR A N 1
ATOM 1551 C CA . TYR A 1 200 ? -1.969 -11.372 2.249 1.00 55.97 200 TYR A CA 1
ATOM 1552 C C . TYR A 1 200 ? -2.137 -11.669 0.775 1.00 55.97 200 TYR A C 1
ATOM 1554 O O . TYR A 1 200 ? -1.840 -10.784 -0.026 1.00 55.97 200 TYR A O 1
ATOM 1562 N N . ARG A 1 201 ? -2.590 -12.910 0.529 1.00 52.25 201 ARG A N 1
ATOM 1563 C CA . ARG A 1 201 ? -2.734 -13.602 -0.759 1.00 52.25 201 ARG A CA 1
ATOM 1564 C C . ARG A 1 201 ? -1.543 -13.387 -1.670 1.00 52.25 201 ARG A C 1
ATOM 1566 O O . ARG A 1 201 ? -1.527 -12.344 -2.325 1.00 52.25 201 ARG A O 1
#

Sequence (201 aa):
MYGEDKVFVLGFLIVESPVEKHEKDLAQIRSTYNYRTQLTYRSSDRFKVPFAKAALEYFMKTDGLVFVSQIISTKKGHKTPSSYQQQKDKIEAYKNLFGDSDNAKTIGEVLVKNQTPFGPSSSYQAAFKASTNAKLVAMNPVQSNLLQLADLLTGCVRGDKVKEVKNPSKLAVIQQLKSGLGTGSIGTGVDKGRKFIVKYR

Mean predicted aligned error: 7.84 Å

Nearest PDB structures (foldseek):
  3gee-assembly1_A-2  TM=2.799E-01  e=1.319E-01  Chlorobaculum tepidum
  9f9m-assembly1_A  TM=3.127E-01  e=5.115E-01  Homo sapiens
  7r0q-assembly2_B  TM=3.565E-01  e=2.784E+00  Homo sapiens
  5ide-assembly1_A  TM=2.503E-01  e=5.802E+00  Rattus norvegicus
  5idf-assembly1_A  TM=2.503E-01  e=5.802E+00  Rattus norvegicus

pLDDT: mean 78.81, std 15.77, range [31.44, 96.69]

Secondary structure (DSSP, 8-state):
---S-SEEEEEEEEEPSPHHHHHHHHHHHHHHTT--S---TT---STHHHHHHHHHHHHHH-TTEEEEEEEEE--TT-----HHHHHHHHHHHHHHHHHTSGGGGT--EEEEE-SSTT-S-HHHHHHHHHHHSPEEEEE-GGG-HHHHHHHHHHHHHHHHHH-----HHHHHHHHHHHHHHT-S-S----B-SSEEEEEE-

Radius of gyration: 16.53 Å; Cα contacts (8 Å, |Δi|>4): 269; chains: 1; bounding box: 42×34×41 Å

Foldseek 3Di:
DDDPQQKDKDKDKQADPPPVVLQVVLVVLCVVLVPDDFQALVDLDLSCQSSLLVLLVCLLPDPRIKMKMKMFGDPPPHDDDDPVVVLVVVLVVLLVVLVVDPCLVPAAEDEDEAPDPVRDDPVSQVVSCVSRVYGYDYDHSSVGPVNSNRNLLRSLLSCQVVVPDDRPSSVSSNVSNCVSQVHPHQFDADDPDSIGMRMDD